Protein AF-A0A7W9T529-F1 (afdb_monomer_lite)

Secondary structure (DSSP, 8-state):
-HHHHHHHHHHHHHHHHHHHHHHHHHHHHHHHTTS-HHHHHHHHHHHHHHHHHHHHHHHHHHHHHTTSPPP----HHHHHHTS-HHHHHHHHHHHHHHHHHTT-------TT------SHHHHHHHTTTHHHHHHTGGG--S-SPPP---HHHHHHHHHHHHHHHHHHTTS----PPPPSS------

Radius of gyration: 16.76 Å; chains: 1; bounding box: 43×28×50 Å

Foldseek 3Di:
DVVLVVLLVLLVVLLVLLLVLLLQLLVLQVCLVVDDPVVNLVSNLSSLLSLLSSLLSLLQSQCSLVVHHRDPASFNLVSLVPDDPVVSVVLFVQLLVLCVVLVPDFDDDDDDDDDTPNTPNSLSVLSRCSNVCSVCVVVDDPDPDDDDHDSVSSSSSSVSSSVVSCVSVPNPRPPRPDDPRDPDPDD

pLDDT: mean 84.16, std 16.32, range [38.69, 98.0]

Structure (mmCIF, N/CA/C/O backbone):
data_AF-A0A7W9T529-F1
#
_entry.id   AF-A0A7W9T529-F1
#
loop_
_atom_site.group_PDB
_atom_site.id
_atom_site.type_symbol
_atom_site.label_atom_id
_atom_site.label_alt_id
_atom_site.label_comp_id
_atom_site.label_asym_id
_atom_site.label_entity_id
_atom_site.label_seq_id
_atom_site.pdbx_PDB_ins_code
_atom_site.Cartn_x
_atom_site.Cartn_y
_atom_site.Cartn_z
_atom_site.occupancy
_atom_site.B_iso_or_equiv
_atom_site.auth_seq_id
_atom_site.auth_comp_id
_atom_site.auth_asym_id
_atom_site.auth_atom_id
_atom_site.pdbx_PDB_model_num
ATOM 1 N N . MET A 1 1 ? -21.776 -5.871 21.872 1.00 78.25 1 MET A N 1
ATOM 2 C CA . MET A 1 1 ? -21.012 -7.116 22.140 1.00 78.25 1 MET A CA 1
ATOM 3 C C . MET A 1 1 ? -20.853 -8.073 20.948 1.00 78.25 1 MET A C 1
ATOM 5 O O . MET A 1 1 ? -19.734 -8.187 20.467 1.00 78.25 1 MET A O 1
ATOM 9 N N . LYS A 1 2 ? -21.882 -8.788 20.441 1.00 87.25 2 LYS A N 1
ATOM 10 C CA . LYS A 1 2 ? -21.671 -9.777 19.342 1.00 87.25 2 LYS A CA 1
ATOM 11 C C . LYS A 1 2 ? -21.133 -9.149 18.042 1.00 87.25 2 LYS A C 1
ATOM 13 O O . LYS A 1 2 ? -20.191 -9.677 17.460 1.00 87.25 2 LYS A O 1
ATOM 18 N N . GLN A 1 3 ? -21.686 -8.006 17.631 1.00 84.50 3 GLN A N 1
ATOM 19 C CA . GLN A 1 3 ? -21.278 -7.304 16.405 1.00 84.50 3 GLN A CA 1
ATOM 20 C C . GLN A 1 3 ? -19.851 -6.733 16.487 1.00 84.50 3 GLN A C 1
ATOM 22 O O . GLN A 1 3 ? -19.090 -6.837 15.531 1.00 84.50 3 GLN A O 1
ATOM 27 N N . GLU A 1 4 ? -19.450 -6.186 17.636 1.00 81.94 4 GLU A N 1
ATOM 28 C CA . GLU A 1 4 ? -18.092 -5.652 17.843 1.00 81.94 4 GLU A CA 1
ATOM 29 C C . GLU A 1 4 ? -17.037 -6.759 17.791 1.00 81.94 4 GLU A C 1
ATOM 31 O O . GLU A 1 4 ? -16.007 -6.604 17.139 1.00 81.94 4 GLU A O 1
ATOM 36 N N . LYS A 1 5 ? -17.326 -7.918 18.399 1.00 83.25 5 LYS A N 1
ATOM 37 C CA . LYS A 1 5 ? -16.448 -9.093 18.329 1.00 83.25 5 LYS A CA 1
ATOM 38 C C . LYS A 1 5 ? -16.268 -9.580 16.887 1.00 83.25 5 LYS A C 1
ATOM 40 O O . LYS A 1 5 ? -15.163 -9.944 16.498 1.00 83.25 5 LYS A O 1
ATOM 45 N N . GLN A 1 6 ? -17.333 -9.560 16.085 1.00 88.25 6 GLN A N 1
ATOM 46 C CA . GLN A 1 6 ? -17.269 -9.935 14.672 1.00 88.25 6 GLN A CA 1
ATOM 47 C C . GLN A 1 6 ? -16.435 -8.946 13.847 1.00 88.25 6 GLN A C 1
ATOM 49 O O . GLN A 1 6 ? -15.594 -9.380 13.062 1.00 88.25 6 GLN A O 1
ATOM 54 N N . LYS A 1 7 ? -16.616 -7.634 14.053 1.00 83.88 7 LYS A N 1
ATOM 55 C CA . LYS A 1 7 ? -15.801 -6.600 13.392 1.00 83.88 7 LYS A CA 1
ATOM 56 C C . LYS A 1 7 ? -14.319 -6.755 13.728 1.00 83.88 7 LYS A C 1
ATOM 58 O O . LYS A 1 7 ? -13.490 -6.748 12.824 1.00 83.88 7 LYS A O 1
ATOM 63 N N . MET A 1 8 ? -13.998 -6.976 15.002 1.00 83.06 8 MET A N 1
ATOM 64 C CA . MET A 1 8 ? -12.620 -7.181 15.449 1.00 83.06 8 MET A CA 1
ATOM 65 C C . MET A 1 8 ? -11.991 -8.425 14.805 1.00 83.06 8 MET A C 1
ATOM 67 O O . MET A 1 8 ? -10.876 -8.369 14.297 1.00 83.06 8 MET A O 1
ATOM 71 N N . ASN A 1 9 ? -12.732 -9.534 14.738 1.00 89.12 9 ASN A N 1
ATOM 72 C CA . ASN A 1 9 ? -12.269 -10.734 14.042 1.00 89.12 9 ASN A CA 1
ATOM 73 C C . ASN A 1 9 ? -12.017 -10.471 12.550 1.00 89.12 9 ASN A C 1
ATOM 75 O O . ASN A 1 9 ? -11.004 -10.914 12.018 1.00 89.12 9 ASN A O 1
ATOM 79 N N . SER A 1 10 ? -12.900 -9.720 11.885 1.00 92.12 10 SER A N 1
ATOM 80 C CA . SER A 1 10 ? -12.715 -9.340 10.481 1.00 92.12 10 SER A CA 1
ATOM 81 C C . SER A 1 10 ? -11.461 -8.488 10.278 1.00 92.12 10 SER A C 1
ATOM 83 O O . SER A 1 10 ? -10.691 -8.748 9.358 1.00 92.12 10 SER A O 1
ATOM 85 N N . ALA A 1 11 ? -11.222 -7.504 11.150 1.00 93.38 11 ALA A N 1
ATOM 86 C CA . ALA A 1 11 ? -10.028 -6.665 11.102 1.00 93.38 11 ALA A CA 1
ATOM 87 C C . ALA A 1 11 ? -8.737 -7.480 11.267 1.00 93.38 11 ALA A C 1
ATOM 89 O O . ALA A 1 11 ? -7.780 -7.277 10.523 1.00 93.38 11 ALA A O 1
ATOM 90 N N . HIS A 1 12 ? -8.729 -8.433 12.204 1.00 92.62 12 HIS A N 1
ATOM 91 C CA . HIS A 1 12 ? -7.594 -9.330 12.416 1.00 92.62 12 HIS A CA 1
ATOM 92 C C . HIS A 1 12 ? -7.302 -10.194 11.189 1.00 92.62 12 HIS A C 1
ATOM 94 O O . HIS A 1 12 ? -6.143 -10.329 10.810 1.00 92.62 12 HIS A O 1
ATOM 100 N N . MET A 1 13 ? -8.333 -10.756 10.551 1.00 94.81 13 MET A N 1
ATOM 101 C CA . MET A 1 13 ? -8.144 -11.546 9.330 1.00 94.81 13 MET A CA 1
ATOM 102 C C . MET A 1 13 ? -7.592 -10.696 8.183 1.00 94.81 13 MET A C 1
ATOM 104 O O . MET A 1 13 ? -6.704 -11.150 7.468 1.00 94.81 13 MET A O 1
ATOM 108 N N . LEU A 1 14 ? -8.084 -9.462 8.020 1.00 95.94 14 LEU A N 1
ATOM 109 C CA . LEU A 1 14 ? -7.575 -8.537 7.006 1.00 95.94 14 LEU A CA 1
ATOM 110 C C . LEU A 1 14 ? -6.092 -8.225 7.232 1.00 95.94 14 LEU A C 1
ATOM 112 O O . LEU A 1 14 ? -5.307 -8.360 6.300 1.00 95.94 14 LEU A O 1
ATOM 116 N N . ALA A 1 15 ? -5.706 -7.867 8.461 1.00 95.56 15 ALA A N 1
ATOM 117 C CA . ALA A 1 15 ? -4.316 -7.561 8.800 1.00 95.56 15 ALA A CA 1
ATOM 118 C C . ALA A 1 15 ? -3.394 -8.784 8.651 1.00 95.56 15 ALA A C 1
ATOM 120 O O . ALA A 1 15 ? -2.304 -8.662 8.101 1.00 95.56 15 ALA A O 1
ATOM 121 N N . ALA A 1 16 ? -3.842 -9.971 9.076 1.00 94.25 16 ALA A N 1
ATOM 122 C CA . ALA A 1 16 ? -3.082 -11.209 8.912 1.00 94.25 16 ALA A CA 1
ATOM 123 C C . ALA A 1 16 ? -2.846 -11.532 7.429 1.00 94.25 16 ALA A C 1
ATOM 125 O O . ALA A 1 16 ? -1.709 -11.746 7.018 1.00 94.25 16 ALA A O 1
ATOM 126 N N . ASN A 1 17 ? -3.898 -11.491 6.605 1.00 96.75 17 ASN A N 1
ATOM 127 C CA . ASN A 1 17 ? -3.775 -11.721 5.166 1.00 96.75 17 ASN A CA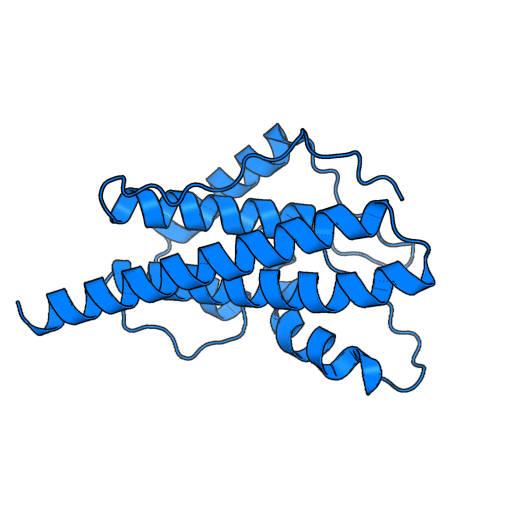 1
ATOM 128 C C . ASN A 1 17 ? -2.873 -10.671 4.506 1.00 96.75 17 ASN A C 1
ATOM 130 O O . ASN A 1 17 ? -2.034 -11.021 3.680 1.00 96.75 17 ASN A O 1
ATOM 134 N N . ALA A 1 18 ? -3.020 -9.396 4.882 1.00 97.00 18 ALA A N 1
ATOM 135 C CA . ALA A 1 18 ? -2.170 -8.317 4.390 1.00 97.00 18 ALA A CA 1
ATOM 136 C C . ALA A 1 18 ? -0.689 -8.590 4.674 1.00 97.00 18 ALA A C 1
ATOM 138 O O . ALA A 1 18 ? 0.140 -8.425 3.780 1.00 97.00 18 ALA A O 1
ATOM 139 N N . ASN A 1 19 ? -0.367 -9.067 5.881 1.00 95.81 19 ASN A N 1
ATOM 140 C CA . ASN A 1 19 ? 0.991 -9.456 6.239 1.00 95.81 19 ASN A CA 1
ATOM 141 C C . ASN A 1 19 ? 1.509 -10.604 5.372 1.00 95.81 19 ASN A C 1
ATOM 143 O O . ASN A 1 19 ? 2.614 -10.496 4.854 1.00 95.81 19 ASN A O 1
ATOM 147 N N . GLU A 1 20 ? 0.725 -11.657 5.144 1.00 96.56 20 GLU A N 1
ATOM 148 C CA . GLU A 1 20 ? 1.159 -12.767 4.285 1.00 96.56 20 GLU A CA 1
ATOM 149 C C . GLU A 1 20 ? 1.446 -12.307 2.846 1.00 96.56 20 GLU A C 1
ATOM 151 O O . GLU A 1 20 ? 2.519 -12.589 2.308 1.00 96.56 20 GLU A O 1
ATOM 156 N N . PHE A 1 21 ? 0.548 -11.521 2.238 1.00 97.69 21 PHE A N 1
ATOM 157 C CA . PHE A 1 21 ? 0.790 -10.944 0.909 1.00 97.69 21 PHE A CA 1
ATOM 158 C C . PHE A 1 21 ? 2.012 -10.015 0.910 1.00 97.69 21 PHE A C 1
ATOM 160 O O . PHE A 1 21 ? 2.823 -10.054 -0.015 1.00 97.69 21 PHE A O 1
ATOM 167 N N . HIS A 1 22 ? 2.201 -9.214 1.961 1.00 97.00 22 HIS A N 1
ATOM 168 C CA . HIS A 1 22 ? 3.371 -8.348 2.109 1.00 97.00 22 HIS A CA 1
ATOM 169 C C . HIS A 1 22 ? 4.669 -9.158 2.164 1.00 97.00 22 HIS A C 1
ATOM 171 O O . HIS A 1 22 ? 5.597 -8.836 1.424 1.00 97.00 22 HIS A O 1
ATOM 177 N N . GLN A 1 23 ? 4.730 -10.227 2.967 1.00 95.12 23 GLN A N 1
ATOM 178 C CA . GLN A 1 23 ? 5.908 -11.098 3.064 1.00 95.12 23 GLN A CA 1
ATOM 179 C C . GLN A 1 23 ? 6.231 -11.766 1.723 1.00 95.12 23 GLN A C 1
ATOM 181 O O . GLN A 1 23 ? 7.389 -11.774 1.299 1.00 95.12 23 GLN A O 1
ATOM 186 N N . VAL A 1 24 ? 5.218 -12.286 1.024 1.00 96.00 24 VAL A N 1
ATOM 187 C CA . VAL A 1 24 ? 5.393 -12.912 -0.296 1.00 96.00 24 VAL A CA 1
ATOM 188 C C . VAL A 1 24 ? 5.884 -11.891 -1.322 1.00 96.00 24 VAL A C 1
ATOM 190 O O . VAL A 1 24 ? 6.879 -12.139 -2.008 1.00 96.00 24 VAL A O 1
ATOM 193 N N . GLY A 1 25 ? 5.233 -10.728 -1.412 1.00 95.25 25 GLY A N 1
ATOM 194 C CA . GLY A 1 25 ? 5.624 -9.660 -2.334 1.00 95.25 25 GLY A CA 1
ATOM 195 C C . GLY A 1 25 ? 7.046 -9.176 -2.081 1.00 95.25 25 GLY A C 1
ATOM 196 O O . GLY A 1 25 ? 7.835 -9.028 -3.014 1.00 95.25 25 GLY A O 1
ATOM 197 N N . TYR A 1 26 ? 7.400 -9.019 -0.809 1.00 92.31 26 TYR A N 1
ATOM 198 C CA . TYR A 1 26 ? 8.734 -8.640 -0.378 1.00 92.31 26 TYR A CA 1
ATOM 199 C C . TYR A 1 26 ? 9.798 -9.688 -0.756 1.00 92.31 26 TYR A C 1
ATOM 201 O O . TYR A 1 26 ? 10.810 -9.345 -1.373 1.00 92.31 26 TYR A O 1
ATOM 209 N N . GLY A 1 27 ? 9.552 -10.973 -0.483 1.00 91.56 27 GLY A N 1
ATOM 210 C CA . GLY A 1 27 ? 10.463 -12.058 -0.863 1.00 91.56 27 GLY A CA 1
ATOM 211 C C . GLY A 1 27 ? 10.659 -12.181 -2.379 1.00 91.56 27 GLY A C 1
ATOM 212 O O . GLY A 1 27 ? 11.765 -12.460 -2.844 1.00 91.56 27 GLY A O 1
ATOM 213 N N . LEU A 1 28 ? 9.612 -11.932 -3.172 1.00 92.81 28 LEU A N 1
ATOM 214 C CA . LEU A 1 28 ? 9.705 -11.884 -4.634 1.00 92.81 28 LEU A CA 1
ATOM 215 C C . LEU A 1 28 ? 10.500 -10.666 -5.118 1.00 92.81 28 LEU A C 1
ATOM 217 O O . LEU A 1 28 ? 11.368 -10.819 -5.976 1.00 92.81 28 LEU A O 1
ATOM 221 N N . ALA A 1 29 ? 10.264 -9.483 -4.544 1.00 90.69 29 ALA A N 1
ATOM 222 C CA . ALA A 1 29 ? 10.984 -8.263 -4.905 1.00 90.69 29 ALA A CA 1
ATOM 223 C C . ALA A 1 29 ? 12.494 -8.380 -4.646 1.00 90.69 29 ALA A C 1
ATOM 225 O O . ALA A 1 29 ? 13.299 -7.969 -5.483 1.00 90.69 29 ALA A O 1
ATOM 226 N N . ALA A 1 30 ? 12.894 -9.029 -3.549 1.00 88.56 30 ALA A N 1
ATOM 227 C CA . ALA A 1 30 ? 14.301 -9.302 -3.253 1.00 88.56 30 ALA A CA 1
ATOM 228 C C . ALA A 1 30 ? 14.990 -10.161 -4.334 1.00 88.56 30 ALA A C 1
ATOM 230 O O . ALA A 1 30 ? 16.188 -10.016 -4.575 1.00 88.56 30 ALA A O 1
ATOM 231 N N . ARG A 1 31 ? 14.237 -11.025 -5.030 1.00 87.69 31 ARG A N 1
ATOM 232 C CA . ARG A 1 31 ? 14.745 -11.887 -6.113 1.00 87.69 31 ARG A CA 1
ATOM 233 C C . ARG A 1 31 ? 14.876 -11.169 -7.456 1.00 87.69 31 ARG A C 1
ATOM 235 O O . ARG A 1 31 ? 15.569 -11.679 -8.329 1.00 87.69 31 ARG A O 1
ATOM 242 N N . ILE A 1 32 ? 14.242 -10.007 -7.638 1.00 85.31 32 ILE A N 1
ATOM 243 C CA . ILE A 1 32 ? 14.333 -9.238 -8.891 1.00 85.31 32 ILE A CA 1
ATOM 244 C C . ILE A 1 32 ? 15.786 -8.816 -9.150 1.00 85.31 32 ILE A C 1
ATOM 246 O O . ILE A 1 32 ? 16.248 -8.899 -10.282 1.00 85.31 32 ILE A O 1
ATOM 250 N N . LYS A 1 33 ? 16.534 -8.443 -8.100 1.00 71.12 33 LYS A N 1
ATOM 251 C CA . LYS A 1 33 ? 17.927 -7.975 -8.219 1.00 71.12 33 LYS A CA 1
ATOM 252 C C . LYS A 1 33 ? 18.890 -9.024 -8.775 1.00 71.12 33 LYS A C 1
ATOM 254 O O . LYS A 1 33 ? 19.861 -8.670 -9.431 1.00 71.12 33 LYS A O 1
ATOM 259 N N . SER A 1 34 ? 18.648 -10.302 -8.492 1.00 66.81 34 SER A N 1
ATOM 260 C CA . SER A 1 34 ? 19.524 -11.401 -8.910 1.00 66.81 34 SER A CA 1
ATOM 261 C C . SER A 1 34 ? 19.091 -12.059 -10.222 1.00 66.81 34 SER A C 1
ATOM 263 O O . SER A 1 34 ? 19.771 -12.959 -10.715 1.00 66.81 34 SER A O 1
ATOM 265 N N . ALA A 1 35 ? 17.962 -11.637 -10.794 1.00 67.69 35 ALA A N 1
ATOM 266 C CA . ALA A 1 35 ? 17.418 -12.220 -12.006 1.00 67.69 35 ALA A CA 1
ATOM 267 C C . ALA A 1 35 ? 17.965 -11.519 -13.260 1.00 67.69 35 ALA A C 1
ATOM 269 O O . ALA A 1 35 ? 18.014 -10.295 -13.343 1.00 67.69 35 ALA A O 1
ATOM 270 N N . LEU A 1 36 ? 18.312 -12.308 -14.284 1.00 61.62 36 LEU A N 1
ATOM 271 C CA . LEU A 1 36 ? 18.510 -11.795 -15.644 1.00 61.62 36 LEU A CA 1
ATOM 272 C C . LEU A 1 36 ? 17.242 -11.055 -16.106 1.00 61.62 36 LEU A C 1
ATOM 274 O O . LEU A 1 36 ? 16.137 -11.458 -15.742 1.00 61.62 36 LEU A O 1
ATOM 278 N N . VAL A 1 37 ? 17.395 -10.027 -16.949 1.00 65.94 37 VAL A N 1
ATOM 279 C CA . VAL A 1 37 ? 16.321 -9.108 -17.393 1.00 65.94 37 VAL A CA 1
ATOM 280 C C . VAL A 1 37 ? 15.018 -9.826 -17.785 1.00 65.94 37 VAL A C 1
ATOM 282 O O . VAL A 1 37 ? 13.935 -9.374 -17.423 1.00 65.94 37 VAL A O 1
ATOM 285 N N . THR A 1 38 ? 15.096 -10.977 -18.459 1.00 65.06 38 THR A N 1
ATOM 286 C CA . THR A 1 38 ? 13.916 -11.767 -18.858 1.00 65.06 38 THR A CA 1
ATOM 287 C C . THR A 1 38 ? 13.212 -12.457 -17.687 1.00 65.06 38 THR A C 1
ATOM 289 O O . THR A 1 38 ? 11.987 -12.442 -17.624 1.00 65.06 38 THR A O 1
ATOM 292 N N . LYS A 1 39 ? 13.960 -12.998 -16.717 1.00 72.25 39 LYS A N 1
ATOM 293 C CA . LYS A 1 39 ? 13.402 -13.601 -15.492 1.00 72.25 39 LYS A CA 1
ATOM 294 C C . LYS A 1 39 ? 12.913 -12.554 -14.491 1.00 72.25 39 LYS A C 1
ATOM 296 O O . LYS A 1 39 ? 12.051 -12.852 -13.671 1.00 72.25 39 LYS A O 1
ATOM 301 N N . GLY A 1 40 ? 13.433 -11.327 -14.563 1.00 72.44 40 GLY A N 1
ATOM 302 C CA . GLY A 1 40 ? 12.995 -10.214 -13.719 1.00 72.44 40 GLY A CA 1
ATOM 303 C C . GLY A 1 40 ? 11.499 -9.922 -13.864 1.00 72.44 40 GLY A C 1
ATOM 304 O O . GLY A 1 40 ? 10.821 -9.708 -12.863 1.00 72.44 40 GLY A O 1
ATOM 305 N N . PHE A 1 41 ? 10.952 -10.003 -15.081 1.00 79.00 41 PHE A N 1
ATOM 306 C CA . PHE A 1 41 ? 9.517 -9.797 -15.317 1.00 79.00 41 PHE A CA 1
ATOM 307 C C . PHE A 1 41 ? 8.636 -10.873 -14.669 1.00 79.00 41 PHE A C 1
ATOM 309 O O . PHE A 1 41 ? 7.584 -10.542 -14.122 1.00 79.00 41 PHE A O 1
ATOM 316 N N . GLU A 1 42 ? 9.077 -12.135 -14.667 1.00 85.00 42 GLU A N 1
ATOM 317 C CA . GLU A 1 42 ? 8.324 -13.259 -14.087 1.00 85.00 42 GLU A CA 1
ATOM 318 C C . GLU A 1 42 ? 8.082 -13.082 -12.583 1.00 85.00 42 GLU A C 1
ATOM 320 O O . GLU A 1 42 ? 7.034 -13.471 -12.072 1.00 85.00 42 GLU A O 1
ATOM 325 N N . VAL A 1 43 ? 9.035 -12.473 -11.868 1.00 89.81 43 VAL A N 1
ATOM 326 C CA . VAL A 1 43 ? 8.930 -12.216 -10.422 1.00 89.81 43 VAL A CA 1
ATOM 327 C C . VAL A 1 43 ? 8.387 -10.823 -10.095 1.00 89.81 43 VAL A C 1
ATOM 329 O O . VAL A 1 43 ? 7.776 -10.644 -9.043 1.00 89.81 43 VAL A O 1
ATOM 332 N N . MET A 1 44 ? 8.551 -9.846 -10.991 1.00 89.88 44 MET A N 1
ATOM 333 C CA . MET A 1 44 ? 8.090 -8.470 -10.787 1.00 89.88 44 MET A CA 1
ATOM 334 C C . MET A 1 44 ? 6.567 -8.369 -10.741 1.00 89.88 44 MET A C 1
ATOM 336 O O . MET A 1 44 ? 6.026 -7.731 -9.840 1.00 89.88 44 MET A O 1
ATOM 340 N N . VAL A 1 45 ? 5.877 -9.030 -11.675 1.00 91.69 45 VAL A N 1
ATOM 341 C CA . VAL A 1 45 ? 4.408 -9.035 -11.740 1.00 91.69 45 VAL A CA 1
ATOM 342 C C . VAL A 1 45 ? 3.783 -9.553 -10.439 1.00 91.69 45 VAL A C 1
ATOM 344 O O . VAL A 1 45 ? 3.020 -8.810 -9.815 1.00 91.69 45 VAL A O 1
ATOM 347 N N . PRO A 1 46 ? 4.098 -10.778 -9.966 1.00 94.62 46 PRO A N 1
ATOM 348 C CA . PRO A 1 46 ? 3.522 -11.269 -8.724 1.00 94.62 46 PRO A CA 1
ATOM 349 C C . PRO A 1 46 ? 3.974 -10.440 -7.518 1.00 94.62 46 PRO A C 1
ATOM 351 O O . PRO A 1 46 ? 3.162 -10.234 -6.620 1.00 94.62 46 PRO A O 1
ATOM 354 N N . ALA A 1 47 ? 5.201 -9.904 -7.490 1.00 94.12 47 ALA A N 1
ATOM 355 C CA . ALA A 1 47 ? 5.628 -9.014 -6.410 1.00 94.12 47 ALA A CA 1
ATOM 356 C C . ALA A 1 47 ? 4.743 -7.758 -6.323 1.00 94.12 47 ALA A C 1
ATOM 358 O O . ALA A 1 47 ? 4.240 -7.435 -5.247 1.00 94.12 47 ALA A O 1
ATOM 359 N N . ALA A 1 48 ? 4.512 -7.080 -7.451 1.00 94.44 48 ALA A N 1
ATOM 360 C CA . ALA A 1 48 ? 3.715 -5.856 -7.515 1.00 94.44 48 ALA A CA 1
ATOM 361 C C . ALA A 1 48 ? 2.262 -6.106 -7.084 1.00 94.44 48 ALA A C 1
ATOM 363 O O . ALA A 1 48 ? 1.728 -5.382 -6.245 1.00 94.44 48 ALA A O 1
ATOM 364 N N . VAL A 1 49 ? 1.652 -7.187 -7.585 1.00 95.75 49 VAL A N 1
ATOM 365 C CA . VAL A 1 49 ? 0.294 -7.612 -7.205 1.00 95.75 49 VAL A CA 1
ATOM 366 C C . VAL A 1 49 ? 0.188 -7.858 -5.698 1.00 95.75 49 VAL A C 1
ATOM 368 O O . VAL A 1 49 ? -0.758 -7.387 -5.068 1.00 95.75 49 VAL A O 1
ATOM 371 N N . ASN A 1 50 ? 1.167 -8.552 -5.112 1.00 97.06 50 ASN A N 1
ATOM 372 C CA . ASN A 1 50 ? 1.206 -8.833 -3.677 1.00 97.06 50 ASN A CA 1
ATOM 373 C C . ASN A 1 50 ? 1.318 -7.548 -2.840 1.00 97.06 50 ASN A C 1
ATOM 375 O O . ASN A 1 50 ? 0.571 -7.388 -1.879 1.00 97.06 50 ASN A O 1
ATOM 379 N N . PHE A 1 51 ? 2.186 -6.604 -3.219 1.00 97.19 51 PHE A N 1
ATOM 380 C CA . PHE A 1 51 ? 2.306 -5.320 -2.516 1.00 97.19 51 PHE A CA 1
ATOM 381 C C . PHE A 1 51 ? 1.042 -4.462 -2.615 1.00 97.19 51 PHE A C 1
ATOM 383 O O . PHE A 1 51 ? 0.616 -3.882 -1.613 1.00 97.19 51 PHE A O 1
ATOM 390 N N . SER A 1 52 ? 0.427 -4.382 -3.799 1.00 96.94 52 SER A N 1
ATOM 391 C CA . SER A 1 52 ? -0.831 -3.650 -3.979 1.00 96.94 52 SER A CA 1
ATOM 392 C C . SER A 1 52 ? -1.951 -4.254 -3.134 1.00 96.94 52 SER A C 1
ATOM 394 O O . SER A 1 52 ? -2.631 -3.524 -2.415 1.00 96.94 52 SER A O 1
ATOM 396 N N . LEU A 1 53 ? -2.101 -5.582 -3.158 1.00 97.25 53 LEU A N 1
ATOM 397 C CA . LEU A 1 53 ? -3.128 -6.268 -2.378 1.00 97.25 53 LEU A CA 1
ATOM 398 C C . LEU A 1 53 ? -2.877 -6.154 -0.869 1.00 97.25 53 LEU A C 1
ATOM 400 O O . LEU A 1 53 ? -3.809 -5.891 -0.113 1.00 97.25 53 LEU A O 1
ATOM 404 N N . ALA A 1 54 ? -1.627 -6.289 -0.420 1.00 97.69 54 ALA A N 1
ATOM 405 C CA . ALA A 1 54 ? -1.266 -6.083 0.979 1.00 97.69 54 ALA A CA 1
ATOM 406 C C . ALA A 1 54 ? -1.633 -4.671 1.456 1.00 97.69 54 ALA A C 1
ATOM 408 O O . ALA A 1 54 ? -2.269 -4.517 2.497 1.00 97.69 54 ALA A O 1
ATOM 409 N N . SER A 1 55 ? -1.299 -3.649 0.664 1.00 98.00 55 SER A N 1
ATOM 410 C CA . SER A 1 55 ? -1.630 -2.250 0.962 1.00 98.00 55 SER A CA 1
ATOM 411 C C . SER A 1 55 ? -3.139 -2.038 1.092 1.00 98.00 55 SER A C 1
ATOM 413 O O . SER A 1 55 ? -3.601 -1.436 2.061 1.00 98.00 55 SER A O 1
ATOM 415 N N . GLU A 1 56 ? -3.921 -2.579 0.152 1.00 97.88 56 GLU A N 1
ATOM 416 C CA . GLU A 1 56 ? -5.385 -2.523 0.191 1.00 97.88 56 GLU A CA 1
ATOM 417 C C . GLU A 1 56 ? -5.940 -3.185 1.463 1.00 97.88 56 GLU A C 1
ATOM 419 O O . GLU A 1 56 ? -6.753 -2.593 2.177 1.00 97.88 56 GLU A O 1
ATOM 424 N N . LEU A 1 57 ? -5.486 -4.401 1.778 1.00 97.56 57 LEU A N 1
ATOM 425 C CA . LEU A 1 57 ? -5.966 -5.162 2.931 1.00 97.56 57 LEU A CA 1
ATOM 426 C C . LEU A 1 57 ? -5.589 -4.505 4.260 1.00 97.56 57 LEU A C 1
ATOM 428 O O . LEU A 1 57 ? -6.430 -4.446 5.159 1.00 97.56 57 LEU A O 1
ATOM 432 N N . TYR A 1 58 ? -4.378 -3.957 4.382 1.00 98.00 58 TYR A N 1
ATOM 433 C CA . TYR A 1 58 ? -3.978 -3.199 5.565 1.00 98.00 58 TYR A CA 1
ATOM 434 C C . TYR A 1 58 ? -4.856 -1.965 5.767 1.00 98.00 58 TYR A C 1
ATOM 436 O O . TYR A 1 58 ? -5.361 -1.744 6.867 1.00 98.00 58 TYR A O 1
ATOM 444 N N . LEU A 1 59 ? -5.101 -1.180 4.716 1.00 97.62 59 LEU A N 1
ATOM 445 C CA . LEU A 1 59 ? -5.968 -0.007 4.817 1.00 97.62 59 LEU A CA 1
ATOM 446 C C . LEU A 1 59 ? -7.402 -0.395 5.207 1.00 97.62 59 LEU A C 1
ATOM 448 O O . LEU A 1 59 ? -8.004 0.245 6.072 1.00 97.62 59 LEU A O 1
ATOM 452 N N . LYS A 1 60 ? -7.941 -1.486 4.645 1.00 97.25 60 LYS A N 1
ATOM 453 C CA . LYS A 1 60 ? -9.250 -2.036 5.046 1.00 97.25 60 LYS A CA 1
ATOM 454 C C . LYS A 1 60 ? -9.257 -2.524 6.498 1.00 97.25 60 LYS A C 1
ATOM 456 O O . LYS A 1 60 ? -10.265 -2.350 7.191 1.00 97.25 60 LYS A O 1
ATOM 461 N N . ALA A 1 61 ? -8.153 -3.092 6.982 1.00 96.56 61 ALA A N 1
ATOM 462 C CA . ALA A 1 61 ? -8.001 -3.468 8.383 1.00 96.56 61 ALA A CA 1
ATOM 463 C C . ALA A 1 61 ? -8.062 -2.231 9.291 1.00 96.56 61 ALA A C 1
ATOM 465 O O . ALA A 1 61 ? -8.862 -2.215 10.223 1.00 96.56 61 ALA A O 1
ATOM 466 N N . VAL A 1 62 ? -7.314 -1.166 8.975 1.00 96.31 62 VAL A N 1
ATOM 467 C CA . VAL A 1 62 ? -7.336 0.103 9.731 1.00 96.31 62 VAL A CA 1
ATOM 468 C C . VAL A 1 62 ? -8.739 0.726 9.747 1.00 96.31 62 VAL A C 1
ATOM 470 O O . VAL A 1 62 ? -9.223 1.139 10.803 1.00 96.31 62 VAL A O 1
ATOM 473 N N . HIS A 1 63 ? -9.449 0.733 8.614 1.00 95.06 63 HIS A N 1
ATOM 474 C CA . HIS A 1 63 ? -10.862 1.148 8.563 1.00 95.06 63 HIS A CA 1
ATOM 475 C C . HIS A 1 63 ? -11.728 0.344 9.534 1.00 95.06 63 HIS A C 1
ATOM 477 O O . HIS A 1 63 ? -12.469 0.911 10.337 1.00 95.06 63 HIS A O 1
ATOM 483 N N . THR A 1 64 ? -11.580 -0.979 9.518 1.00 94.75 64 THR A N 1
ATOM 484 C CA . THR A 1 64 ? -12.366 -1.864 10.383 1.00 94.75 64 THR A CA 1
ATOM 485 C C . THR A 1 64 ? -12.052 -1.645 11.867 1.00 94.75 64 THR A C 1
ATOM 487 O O . THR A 1 64 ? -12.964 -1.596 12.695 1.00 94.75 64 THR A O 1
ATOM 490 N N . MET A 1 65 ? -10.775 -1.450 12.214 1.00 93.75 65 MET A N 1
ATOM 491 C CA . MET A 1 65 ? -10.329 -1.197 13.591 1.00 93.75 65 MET A CA 1
ATOM 492 C C . MET A 1 65 ? -10.764 0.176 14.118 1.00 93.75 65 MET A C 1
ATOM 494 O O . MET A 1 65 ? -10.968 0.332 15.317 1.00 93.75 65 MET A O 1
ATOM 498 N N . THR A 1 66 ? -10.981 1.155 13.237 1.00 91.50 66 THR A N 1
ATOM 499 C CA . THR A 1 66 ? -11.491 2.494 13.597 1.00 91.50 66 THR A CA 1
ATOM 500 C C . THR A 1 66 ? -13.020 2.552 13.692 1.00 91.50 66 THR A C 1
ATOM 502 O O . THR A 1 66 ? -13.613 3.628 13.749 1.00 91.50 66 THR A O 1
ATOM 505 N N . GLY A 1 67 ? -13.678 1.387 13.721 1.00 90.19 67 GLY A N 1
ATOM 506 C CA . GLY A 1 67 ? -15.122 1.245 13.912 1.00 90.19 67 GLY A CA 1
ATOM 507 C C . GLY A 1 67 ? -15.952 1.356 12.631 1.00 90.19 67 GLY A C 1
ATOM 508 O O . GLY A 1 67 ? -17.175 1.170 12.678 1.00 90.19 67 GLY A O 1
ATOM 509 N N . ARG A 1 68 ? -15.310 1.602 11.485 1.00 90.19 68 ARG A N 1
ATOM 510 C CA . ARG A 1 68 ? -15.962 1.701 10.175 1.00 90.19 68 ARG A CA 1
ATOM 511 C C . ARG A 1 68 ? -16.125 0.308 9.557 1.00 90.19 68 ARG A C 1
ATOM 513 O O . ARG A 1 68 ? -15.397 -0.611 9.919 1.00 90.19 68 ARG A O 1
ATOM 520 N N . PRO A 1 69 ? -17.109 0.078 8.676 1.00 88.69 69 PRO A N 1
ATOM 521 C CA . PRO A 1 69 ? -17.115 -1.139 7.869 1.00 88.69 69 PRO A CA 1
ATOM 522 C C . PRO A 1 69 ? -15.877 -1.171 6.961 1.00 88.69 69 PRO A C 1
ATOM 524 O O . PRO A 1 69 ? -15.328 -0.123 6.616 1.00 88.69 69 PRO A O 1
ATOM 527 N N . ALA A 1 70 ? -15.446 -2.370 6.563 1.00 87.62 70 ALA A N 1
ATOM 528 C CA . ALA A 1 70 ? -14.417 -2.502 5.540 1.00 87.62 70 ALA A CA 1
ATOM 529 C C . ALA A 1 70 ? -14.903 -1.803 4.263 1.00 87.62 70 ALA A C 1
ATOM 531 O O . ALA A 1 70 ? -15.991 -2.095 3.770 1.00 87.62 70 ALA A O 1
ATOM 532 N N . ALA A 1 71 ? -14.121 -0.851 3.761 1.00 88.94 71 ALA A N 1
ATOM 533 C CA . ALA A 1 71 ? -14.499 -0.109 2.571 1.00 88.94 71 ALA A CA 1
ATOM 534 C C . ALA A 1 71 ? -14.505 -1.025 1.336 1.00 88.94 71 ALA A C 1
ATOM 536 O O . ALA A 1 71 ? -13.604 -1.845 1.153 1.00 88.94 71 ALA A O 1
ATOM 537 N N . GLU A 1 72 ? -15.472 -0.827 0.445 1.00 93.12 72 GLU A N 1
ATOM 538 C CA . GLU A 1 72 ? -15.556 -1.496 -0.866 1.00 93.12 72 GLU A CA 1
ATOM 539 C C . GLU A 1 72 ? -14.774 -0.730 -1.950 1.00 93.12 72 GLU A C 1
ATOM 541 O O . GLU A 1 72 ? -15.039 -0.827 -3.143 1.00 93.12 72 GLU A O 1
ATOM 546 N N . ILE A 1 73 ? -13.791 0.064 -1.521 1.00 93.19 73 ILE A N 1
ATOM 547 C CA . ILE A 1 73 ? -12.902 0.840 -2.383 1.00 93.19 73 ILE A CA 1
ATOM 548 C C . ILE A 1 73 ? -11.628 0.021 -2.605 1.00 93.19 73 ILE A C 1
ATOM 550 O O . ILE A 1 73 ? -11.037 -0.485 -1.649 1.00 93.19 73 ILE A O 1
ATOM 554 N N . HIS A 1 74 ? -11.211 -0.099 -3.865 1.00 94.25 74 HIS A N 1
ATOM 555 C CA . HIS A 1 74 ? -9.997 -0.827 -4.265 1.00 94.25 74 HIS A CA 1
ATOM 556 C C . HIS A 1 74 ? -8.838 0.102 -4.643 1.00 94.25 74 HIS A C 1
ATOM 558 O O . HIS A 1 74 ? -7.673 -0.267 -4.552 1.00 94.25 74 HIS A O 1
ATOM 564 N N . LYS A 1 75 ? -9.158 1.338 -5.028 1.00 95.94 75 LYS A N 1
ATOM 565 C CA . LYS A 1 75 ? -8.182 2.377 -5.343 1.00 95.94 75 LYS A CA 1
ATOM 566 C C . LYS A 1 75 ? -7.461 2.823 -4.073 1.00 95.94 75 LYS A C 1
ATOM 568 O O . LYS A 1 75 ? -8.091 3.368 -3.166 1.00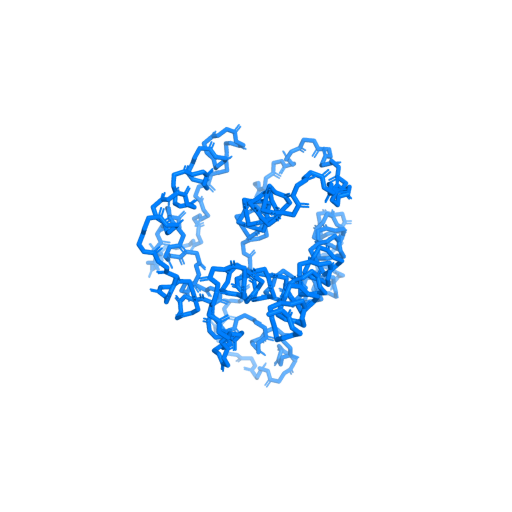 95.94 75 LYS A O 1
ATOM 573 N N . LEU A 1 76 ? -6.150 2.593 -4.007 1.00 96.56 76 LEU A N 1
ATOM 574 C CA . LEU A 1 76 ? -5.337 2.814 -2.808 1.00 96.56 76 LEU A CA 1
ATOM 575 C C . LEU A 1 76 ? -5.433 4.244 -2.265 1.00 96.56 76 LEU A C 1
ATOM 577 O O . LEU A 1 76 ? -5.616 4.425 -1.061 1.00 96.56 76 LEU A O 1
ATOM 581 N N . TRP A 1 77 ? -5.350 5.258 -3.132 1.00 97.06 77 TRP A N 1
ATOM 582 C CA . TRP A 1 77 ? -5.431 6.651 -2.682 1.00 97.06 77 TRP A CA 1
ATOM 583 C C . TRP A 1 77 ? -6.821 6.992 -2.142 1.00 97.06 77 TRP A C 1
ATOM 585 O O . TRP A 1 77 ? -6.950 7.588 -1.072 1.00 97.06 77 TRP A O 1
ATOM 595 N N . GLU A 1 78 ? -7.872 6.564 -2.848 1.00 97.00 78 GLU A N 1
ATOM 596 C CA . GLU A 1 78 ? -9.260 6.759 -2.418 1.00 97.00 78 GLU A CA 1
ATOM 597 C C . GLU A 1 78 ? -9.537 6.051 -1.080 1.00 97.00 78 GLU A C 1
ATOM 599 O O . GLU A 1 78 ? -10.221 6.581 -0.202 1.00 97.00 78 GLU A O 1
ATOM 604 N N . LEU A 1 79 ? -8.942 4.880 -0.875 1.00 96.62 79 LEU A N 1
ATOM 605 C CA . LEU A 1 79 ? -9.044 4.137 0.370 1.00 96.62 79 LEU A CA 1
ATOM 606 C C . LEU A 1 79 ? -8.275 4.816 1.519 1.00 96.62 79 LEU A C 1
ATOM 608 O O . LEU A 1 79 ? -8.787 4.882 2.636 1.00 96.62 79 LEU A O 1
ATOM 612 N N . PHE A 1 80 ? -7.091 5.373 1.258 1.00 97.69 80 PHE A N 1
ATOM 613 C CA . PHE A 1 80 ? -6.306 6.104 2.257 1.00 97.69 80 PHE A CA 1
ATOM 614 C C . PHE A 1 80 ? -6.975 7.419 2.671 1.00 97.69 80 PHE A C 1
ATOM 616 O O . PHE A 1 80 ? -7.132 7.681 3.862 1.00 97.69 80 PHE A O 1
ATOM 623 N N . ARG A 1 81 ? -7.452 8.233 1.717 1.00 97.38 81 ARG A N 1
ATOM 624 C CA . ARG A 1 81 ? -8.092 9.535 2.011 1.00 97.38 81 ARG A CA 1
ATOM 625 C C . ARG A 1 81 ? -9.376 9.425 2.832 1.00 97.38 81 ARG A C 1
ATOM 627 O O . ARG A 1 81 ? -9.810 10.417 3.407 1.00 97.38 81 ARG A O 1
ATOM 634 N N . THR A 1 82 ? -10.011 8.253 2.851 1.00 96.62 82 THR A N 1
ATOM 635 C CA . THR A 1 82 ? -11.221 8.026 3.649 1.00 96.62 82 THR A CA 1
ATOM 636 C C . THR A 1 82 ? -10.902 7.737 5.112 1.00 96.62 82 THR A C 1
ATOM 638 O O . THR A 1 82 ? -11.822 7.749 5.926 1.00 96.62 82 THR A O 1
ATOM 641 N N . LEU A 1 83 ? -9.640 7.505 5.486 1.00 96.19 83 LEU A N 1
ATOM 642 C CA . LEU A 1 83 ? -9.240 7.366 6.885 1.00 96.19 83 LEU A CA 1
ATOM 643 C C . LEU A 1 83 ? -9.481 8.669 7.675 1.00 96.19 83 LEU A C 1
ATOM 645 O O . LEU A 1 83 ? -9.441 9.760 7.099 1.00 96.19 83 LEU A O 1
ATOM 649 N N . PRO A 1 84 ? -9.705 8.585 9.002 1.00 95.50 84 PRO A N 1
ATOM 650 C CA . PRO A 1 84 ? -9.680 9.757 9.872 1.00 95.50 84 PRO A CA 1
ATOM 651 C C . PRO A 1 84 ? -8.416 10.600 9.662 1.00 95.50 84 PRO A C 1
ATOM 653 O O . PRO A 1 84 ? -7.317 10.060 9.554 1.00 95.50 84 PRO A O 1
ATOM 656 N N . GLU A 1 85 ? -8.565 11.925 9.639 1.00 96.62 85 GLU A N 1
ATOM 657 C CA . GLU A 1 85 ? -7.467 12.863 9.367 1.00 96.62 85 GLU A CA 1
ATOM 658 C C . GLU A 1 85 ? -6.256 12.648 10.279 1.00 96.62 85 GLU A C 1
ATOM 660 O O . GLU A 1 85 ? -5.137 12.542 9.787 1.00 96.62 85 GLU A O 1
ATOM 665 N N . PHE A 1 86 ? -6.483 12.474 11.583 1.00 96.81 86 PHE A N 1
ATOM 666 C CA . PHE A 1 86 ? -5.400 12.242 12.540 1.00 96.81 86 PHE A CA 1
ATOM 667 C C . PHE A 1 86 ? -4.574 10.981 12.222 1.00 96.81 86 PHE A C 1
ATOM 669 O O . PHE A 1 86 ? -3.366 10.974 12.449 1.00 96.81 86 PHE A O 1
ATOM 676 N N . LEU A 1 87 ? -5.195 9.927 11.670 1.00 97.31 87 LEU A N 1
ATOM 677 C CA . LEU A 1 87 ? -4.479 8.720 11.244 1.00 97.31 87 LEU A CA 1
ATOM 678 C C . LEU A 1 87 ? -3.689 8.950 9.963 1.00 97.31 87 LEU A C 1
ATOM 680 O O . LEU A 1 87 ? -2.578 8.444 9.849 1.00 97.31 87 LEU A O 1
ATOM 684 N N . ARG A 1 88 ? -4.231 9.721 9.014 1.00 97.75 88 ARG A N 1
ATOM 685 C CA . ARG A 1 88 ? -3.503 10.064 7.783 1.00 97.75 88 ARG A CA 1
ATOM 686 C C . ARG A 1 88 ? -2.232 10.838 8.106 1.00 97.75 88 ARG A C 1
ATOM 688 O O . ARG A 1 88 ? -1.163 10.400 7.702 1.00 97.75 88 ARG A O 1
ATOM 695 N N . ILE A 1 89 ? -2.342 11.875 8.939 1.00 97.62 89 ILE A N 1
ATOM 696 C CA . ILE A 1 89 ? -1.194 12.661 9.417 1.00 97.62 89 ILE A CA 1
ATOM 697 C C . ILE A 1 89 ? -0.181 11.757 10.132 1.00 97.62 89 ILE A C 1
ATOM 699 O O . ILE A 1 89 ? 1.021 11.843 9.890 1.00 97.62 89 ILE A O 1
ATOM 703 N N . GLN A 1 90 ? -0.653 10.846 10.994 1.00 97.50 90 GLN A N 1
ATOM 704 C CA . GLN A 1 90 ? 0.227 9.891 11.667 1.00 97.50 90 GLN A CA 1
ATOM 705 C C . GLN A 1 90 ? 0.984 9.001 10.668 1.00 97.50 90 GLN A C 1
ATOM 707 O O . GLN A 1 90 ? 2.185 8.789 10.835 1.00 97.50 90 GLN A O 1
ATOM 712 N N . PHE A 1 91 ? 0.303 8.468 9.652 1.00 97.75 91 PHE A N 1
ATOM 713 C CA . PHE A 1 91 ? 0.930 7.624 8.637 1.00 97.75 91 PHE A CA 1
ATOM 714 C C . PHE A 1 91 ? 1.899 8.396 7.754 1.00 97.75 91 PHE A C 1
ATOM 716 O O . PHE A 1 91 ? 2.986 7.892 7.500 1.00 97.75 91 PHE A O 1
ATOM 723 N N . GLU A 1 92 ? 1.547 9.608 7.338 1.00 97.69 92 GLU A N 1
ATOM 724 C CA . GLU A 1 92 ? 2.413 10.490 6.554 1.00 97.69 92 GLU A CA 1
ATOM 725 C C . GLU A 1 92 ? 3.718 10.791 7.297 1.00 97.69 92 GLU A C 1
ATOM 727 O O . GLU A 1 92 ? 4.794 10.627 6.723 1.00 97.69 92 GLU A O 1
ATOM 732 N N . ASN A 1 93 ? 3.637 11.127 8.588 1.00 97.06 93 ASN A N 1
ATOM 733 C CA . ASN A 1 93 ? 4.815 11.383 9.418 1.00 97.06 93 ASN A CA 1
ATOM 734 C C . ASN A 1 93 ? 5.693 10.133 9.564 1.00 97.06 93 ASN A C 1
ATOM 736 O O . ASN A 1 93 ? 6.880 10.183 9.254 1.00 97.06 93 ASN A O 1
ATOM 740 N N . LYS A 1 94 ? 5.109 8.991 9.955 1.00 96.50 94 LYS A N 1
ATOM 741 C CA . LYS A 1 94 ? 5.858 7.731 10.112 1.00 96.50 94 LYS A CA 1
ATOM 742 C C . LYS A 1 94 ? 6.495 7.258 8.809 1.00 96.50 94 LYS A C 1
ATOM 744 O O . LYS A 1 94 ? 7.617 6.765 8.803 1.00 96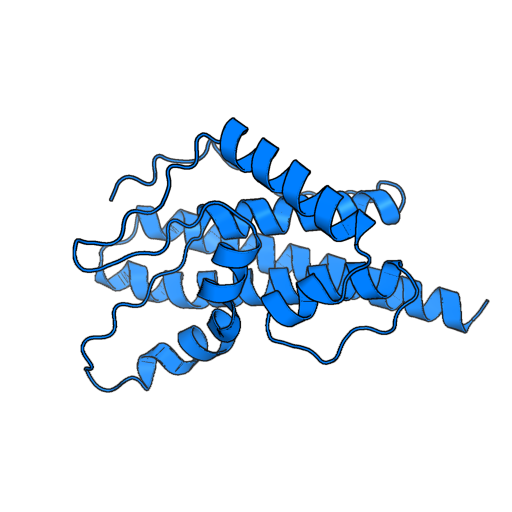.50 94 LYS A O 1
ATOM 749 N N . TYR A 1 95 ? 5.771 7.389 7.703 1.00 96.50 95 TYR A N 1
ATOM 750 C CA . TYR A 1 95 ? 6.276 7.044 6.383 1.00 96.50 95 TYR A CA 1
ATOM 751 C C . TYR A 1 95 ? 7.457 7.931 6.003 1.00 96.50 95 TYR A C 1
ATOM 753 O O . TYR A 1 95 ? 8.481 7.411 5.572 1.00 96.50 95 TYR A O 1
ATOM 761 N N . LYS A 1 96 ? 7.349 9.247 6.212 1.00 94.88 96 LYS A N 1
ATOM 762 C CA . LYS A 1 96 ? 8.443 10.186 5.957 1.00 94.88 96 LYS A CA 1
ATOM 763 C C . LYS A 1 96 ? 9.681 9.853 6.790 1.00 94.88 96 LYS A C 1
ATOM 765 O O . LYS A 1 96 ? 10.756 9.690 6.226 1.00 94.88 96 LYS A O 1
ATOM 770 N N . GLU A 1 97 ? 9.513 9.663 8.097 1.00 94.50 97 GLU A N 1
ATOM 771 C CA . GLU A 1 97 ? 10.595 9.257 9.004 1.00 94.50 97 GLU A CA 1
ATOM 772 C C . GLU A 1 97 ? 11.276 7.965 8.532 1.00 94.50 97 GLU A C 1
ATOM 774 O O . GLU A 1 97 ? 12.503 7.881 8.497 1.00 94.50 97 GLU A O 1
ATOM 779 N N . ALA A 1 98 ? 10.493 6.965 8.116 1.00 93.19 98 ALA A N 1
ATOM 780 C CA . ALA A 1 98 ? 11.021 5.699 7.625 1.00 93.19 98 ALA A CA 1
ATOM 781 C C . ALA A 1 98 ? 11.741 5.836 6.272 1.00 93.19 98 ALA A C 1
ATOM 783 O O . ALA A 1 98 ? 12.767 5.188 6.062 1.00 93.19 98 ALA A O 1
ATOM 784 N N . ILE A 1 99 ? 11.246 6.675 5.359 1.00 92.12 99 ILE A N 1
ATOM 785 C CA . ILE A 1 99 ? 11.906 6.974 4.079 1.00 92.12 99 ILE A CA 1
ATOM 786 C C . ILE A 1 99 ? 13.264 7.636 4.314 1.00 92.12 99 ILE A C 1
ATOM 788 O O . ILE A 1 99 ? 14.264 7.183 3.747 1.00 92.12 99 ILE A O 1
ATOM 792 N N . ASP A 1 100 ? 13.300 8.647 5.183 1.00 90.12 100 ASP A N 1
ATOM 793 C CA . ASP A 1 100 ? 14.513 9.386 5.532 1.00 90.12 100 ASP A CA 1
ATOM 794 C C . ASP A 1 100 ? 15.535 8.460 6.213 1.00 90.12 100 ASP A C 1
ATOM 796 O O . ASP A 1 100 ? 16.705 8.420 5.826 1.00 90.12 100 ASP A O 1
ATOM 800 N N . ALA A 1 101 ? 15.088 7.630 7.163 1.00 90.94 101 ALA A N 1
ATOM 801 C CA . ALA A 1 101 ? 15.939 6.677 7.876 1.00 90.94 101 ALA A CA 1
ATOM 802 C C . ALA A 1 101 ? 16.548 5.597 6.963 1.00 90.94 101 ALA A C 1
ATOM 804 O O . ALA A 1 101 ? 17.688 5.182 7.170 1.00 90.94 101 ALA A O 1
ATOM 805 N N . ASN A 1 102 ? 15.810 5.149 5.942 1.00 86.56 102 ASN A N 1
ATOM 806 C CA . ASN A 1 102 ? 16.279 4.144 4.982 1.00 86.56 102 ASN A CA 1
ATOM 807 C C . ASN A 1 102 ? 17.034 4.749 3.786 1.00 86.56 102 ASN A C 1
ATOM 809 O O . ASN A 1 102 ? 17.462 4.000 2.906 1.00 86.56 102 ASN A O 1
ATOM 813 N N . GLN A 1 103 ? 17.193 6.078 3.738 1.00 87.44 103 GLN A N 1
ATOM 814 C CA . GLN A 1 103 ? 17.867 6.802 2.654 1.00 87.44 103 GLN A CA 1
ATOM 815 C C . GLN A 1 103 ? 17.314 6.438 1.263 1.00 87.44 103 GLN A C 1
ATOM 817 O O . GLN A 1 103 ? 18.056 6.336 0.282 1.00 87.44 103 GLN A O 1
ATOM 822 N N . ILE A 1 104 ? 15.998 6.213 1.163 1.00 81.38 104 ILE A N 1
ATOM 823 C CA . ILE A 1 104 ? 15.366 5.831 -0.105 1.00 81.38 104 ILE A CA 1
ATOM 824 C C . ILE A 1 104 ? 15.337 7.048 -1.030 1.00 81.38 104 ILE A C 1
ATOM 826 O O . ILE A 1 104 ? 14.487 7.932 -0.910 1.00 81.38 104 ILE A O 1
ATOM 830 N N . LYS A 1 105 ? 16.262 7.080 -1.994 1.00 74.88 105 LYS A N 1
ATOM 831 C CA . LYS A 1 105 ? 16.353 8.160 -2.983 1.00 74.88 105 LYS A CA 1
ATOM 832 C C . LYS A 1 105 ? 15.062 8.271 -3.805 1.00 74.88 105 LYS A C 1
ATOM 834 O O . LYS A 1 105 ? 14.434 7.242 -4.095 1.00 74.88 105 LYS A O 1
ATOM 839 N N . PRO A 1 106 ? 14.623 9.489 -4.172 1.00 66.00 106 PRO A N 1
ATOM 840 C CA . PRO A 1 106 ? 13.559 9.690 -5.152 1.00 66.00 106 PRO A CA 1
ATOM 841 C C . PRO A 1 106 ? 13.829 8.874 -6.415 1.00 66.00 106 PRO A C 1
ATOM 843 O O . PRO A 1 106 ? 14.950 8.852 -6.916 1.00 66.00 106 PRO A O 1
ATOM 846 N N . LEU A 1 107 ? 12.812 8.171 -6.911 1.00 62.88 107 LEU A N 1
ATOM 847 C CA . LEU A 1 107 ? 12.931 7.439 -8.165 1.00 62.88 107 LEU A CA 1
ATOM 848 C C . LEU A 1 107 ? 12.839 8.437 -9.331 1.00 62.88 107 LEU A C 1
ATOM 850 O O . LEU A 1 107 ? 11.747 8.873 -9.692 1.00 62.88 107 LEU A O 1
ATOM 854 N N . GLU A 1 108 ? 13.977 8.800 -9.916 1.00 52.19 108 GLU A N 1
ATOM 855 C CA . GLU A 1 108 ? 14.051 9.640 -11.116 1.00 52.19 108 GLU A CA 1
ATOM 856 C C . GLU A 1 108 ? 13.901 8.781 -12.386 1.00 52.19 108 GLU A C 1
ATOM 858 O O . GLU A 1 108 ? 14.867 8.267 -12.937 1.00 52.19 108 GLU A O 1
ATOM 863 N N . ILE A 1 109 ? 12.682 8.590 -12.887 1.00 51.06 109 ILE A N 1
ATOM 864 C CA . ILE A 1 109 ? 12.435 7.938 -14.192 1.00 51.06 109 ILE A CA 1
ATOM 865 C C . ILE A 1 109 ? 12.447 8.942 -15.377 1.00 51.06 109 ILE A C 1
ATOM 867 O O . ILE A 1 109 ? 11.389 9.297 -15.880 1.00 51.06 109 ILE A O 1
ATOM 871 N N . LEU A 1 110 ? 13.609 9.332 -15.901 1.00 42.97 110 LEU A N 1
ATOM 872 C CA . LEU A 1 110 ? 13.763 9.838 -17.289 1.00 42.97 110 LEU A CA 1
ATOM 873 C C . LEU A 1 110 ? 13.156 11.233 -17.662 1.00 42.97 110 LEU A C 1
ATOM 875 O O . LEU A 1 110 ? 12.315 11.793 -16.960 1.00 42.97 110 LEU A O 1
ATOM 879 N N . PRO A 1 111 ? 13.634 11.856 -18.768 1.00 42.03 111 PRO A N 1
ATOM 880 C CA . PRO A 1 111 ? 13.780 13.316 -18.894 1.00 42.03 111 PRO A CA 1
ATOM 881 C C . PRO A 1 111 ? 12.529 14.110 -19.310 1.00 42.03 111 PRO A C 1
ATOM 883 O O . PRO A 1 111 ? 12.615 15.326 -19.451 1.00 42.03 111 PRO A O 1
ATOM 886 N N . ASN A 1 112 ? 11.366 13.473 -19.481 1.00 47.88 112 ASN A N 1
ATOM 887 C CA . ASN A 1 112 ? 10.180 14.122 -20.070 1.00 47.88 112 ASN A CA 1
ATOM 888 C C . ASN A 1 112 ? 9.025 14.358 -19.082 1.00 47.88 112 ASN A C 1
ATOM 890 O O . ASN A 1 112 ? 7.875 14.495 -19.493 1.00 47.88 112 ASN A O 1
ATOM 894 N N . GLY A 1 113 ? 9.344 14.465 -17.792 1.00 50.59 113 GLY A N 1
ATOM 895 C CA . GLY A 1 113 ? 8.411 14.919 -16.764 1.00 50.59 113 GLY A CA 1
ATOM 896 C C . GLY A 1 113 ? 8.012 13.802 -15.817 1.00 50.59 113 GLY A C 1
ATOM 897 O O . GLY A 1 113 ? 7.114 13.015 -16.102 1.00 50.59 113 GLY A O 1
ATOM 898 N N . ASN A 1 114 ? 8.652 13.787 -14.653 1.00 53.91 114 ASN A N 1
ATOM 899 C CA . ASN A 1 114 ? 8.212 12.975 -13.536 1.00 53.91 114 ASN A CA 1
ATOM 900 C C . ASN A 1 114 ? 7.722 13.826 -12.390 1.00 53.91 114 ASN A C 1
ATOM 902 O O . ASN A 1 114 ? 8.386 14.771 -11.969 1.00 53.91 114 ASN A O 1
ATOM 906 N N . ALA A 1 115 ? 6.615 13.376 -11.816 1.00 56.12 115 ALA A N 1
ATOM 907 C CA . ALA A 1 115 ? 6.304 13.668 -10.436 1.00 56.12 115 ALA A CA 1
ATOM 908 C C . ALA A 1 115 ? 7.345 12.973 -9.545 1.00 56.12 115 ALA A C 1
ATOM 910 O O . ALA A 1 115 ? 7.514 11.751 -9.594 1.00 56.12 115 ALA A O 1
ATOM 911 N N . GLN A 1 116 ? 8.053 13.761 -8.744 1.00 67.56 116 GLN A N 1
ATOM 912 C CA . GLN A 1 116 ? 8.853 13.256 -7.639 1.00 67.56 116 GLN A CA 1
ATOM 913 C C . GLN A 1 116 ? 7.917 12.508 -6.677 1.00 67.56 116 GLN A C 1
ATOM 915 O O . GLN A 1 116 ? 6.918 13.068 -6.235 1.00 67.56 116 GLN A O 1
ATOM 920 N N . ILE A 1 117 ? 8.211 11.238 -6.376 1.00 72.94 117 ILE A N 1
ATOM 921 C CA . ILE A 1 117 ? 7.478 10.501 -5.335 1.00 72.94 117 ILE A CA 1
ATOM 922 C C . ILE A 1 117 ? 8.091 10.870 -3.989 1.00 72.94 117 ILE A C 1
ATOM 924 O O . ILE A 1 117 ? 9.041 10.243 -3.512 1.00 72.94 117 ILE A O 1
ATOM 928 N N . ASP A 1 118 ? 7.566 11.939 -3.419 1.00 80.38 118 ASP A N 1
ATOM 929 C CA . ASP A 1 118 ? 7.998 12.568 -2.177 1.00 80.38 118 ASP A CA 1
ATOM 930 C C . ASP A 1 118 ? 7.119 12.193 -0.974 1.00 80.38 118 ASP A C 1
ATOM 932 O O . ASP A 1 118 ? 7.563 12.302 0.167 1.00 80.38 118 ASP A O 1
ATOM 936 N N . ASN A 1 119 ? 5.885 11.735 -1.202 1.00 91.25 119 ASN A N 1
ATOM 937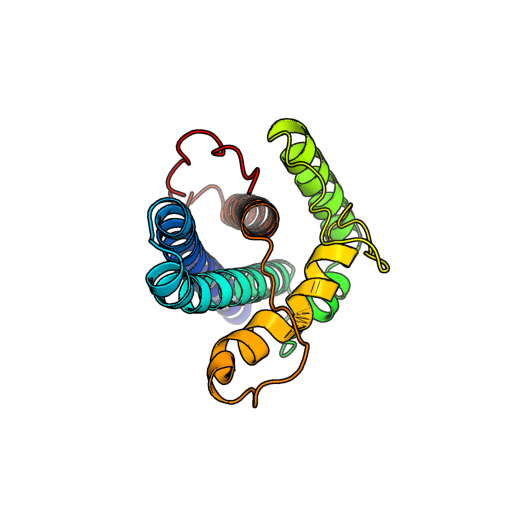 C CA . ASN A 1 119 ? 4.900 11.528 -0.146 1.00 91.25 119 ASN A CA 1
ATOM 938 C C . ASN A 1 119 ? 3.960 10.335 -0.428 1.00 91.25 119 ASN A C 1
ATOM 940 O O . ASN A 1 119 ? 4.031 9.681 -1.471 1.00 91.25 119 ASN A O 1
ATOM 944 N N . ILE A 1 120 ? 3.100 10.007 0.546 1.00 95.88 120 ILE A N 1
ATOM 945 C CA . ILE A 1 120 ? 2.141 8.896 0.427 1.00 95.88 120 ILE A CA 1
ATOM 946 C C . ILE A 1 120 ? 1.143 9.153 -0.708 1.00 95.88 120 ILE A C 1
ATOM 948 O O . ILE A 1 120 ? 0.819 8.225 -1.441 1.00 95.88 120 ILE A O 1
ATOM 952 N N . GLU A 1 121 ? 0.657 10.382 -0.885 1.00 95.31 121 GLU A N 1
ATOM 953 C CA . GLU A 1 121 ? -0.309 10.703 -1.941 1.00 95.31 121 GLU A CA 1
ATOM 954 C C . GLU A 1 121 ? 0.260 10.387 -3.326 1.00 95.31 121 GLU A C 1
ATOM 956 O O . GLU A 1 121 ? -0.354 9.636 -4.085 1.00 95.31 121 GLU A O 1
ATOM 961 N N . THR A 1 122 ? 1.462 10.877 -3.636 1.00 93.06 122 THR A N 1
ATOM 962 C CA . THR A 1 122 ? 2.116 10.629 -4.927 1.00 93.06 122 THR A CA 1
ATOM 963 C C . THR A 1 122 ? 2.417 9.142 -5.132 1.00 93.06 122 THR A C 1
ATOM 965 O O . THR A 1 122 ? 2.194 8.619 -6.229 1.00 93.06 122 THR A O 1
ATOM 968 N N . LEU A 1 123 ? 2.821 8.422 -4.075 1.00 94.81 123 LEU A N 1
ATOM 969 C CA . LEU A 1 123 ? 3.015 6.968 -4.109 1.00 94.81 123 LEU A CA 1
ATOM 970 C C . LEU A 1 123 ? 1.713 6.220 -4.441 1.00 94.81 123 LEU A C 1
ATOM 972 O O . LEU A 1 123 ? 1.683 5.384 -5.348 1.00 94.81 123 LEU A O 1
ATOM 976 N N . LEU A 1 124 ? 0.635 6.505 -3.709 1.00 95.94 124 LEU A N 1
ATOM 977 C CA . LEU A 1 124 ? -0.633 5.787 -3.843 1.00 95.94 124 LEU A CA 1
ATOM 978 C C . LEU A 1 124 ? -1.377 6.157 -5.123 1.00 95.94 124 LEU A C 1
ATOM 980 O O . LEU A 1 124 ? -2.030 5.290 -5.695 1.00 95.94 124 LEU A O 1
ATOM 984 N N . LEU A 1 125 ? -1.256 7.396 -5.608 1.00 94.06 125 LEU A N 1
ATOM 985 C CA . LEU A 1 125 ? -1.773 7.797 -6.917 1.00 94.06 125 LEU A CA 1
ATOM 986 C C . LEU A 1 125 ? -1.060 7.049 -8.045 1.00 94.06 125 LEU A C 1
ATOM 988 O O . LEU A 1 125 ? -1.723 6.517 -8.935 1.00 94.06 125 LEU A O 1
ATOM 992 N N . LYS A 1 126 ? 0.273 6.931 -7.983 1.00 91.25 126 LYS A N 1
ATOM 993 C CA . LYS A 1 126 ? 1.045 6.156 -8.964 1.00 91.25 126 LYS A CA 1
ATOM 994 C C . LYS A 1 126 ? 0.644 4.679 -8.973 1.00 91.25 126 LYS A C 1
ATOM 996 O O . LYS A 1 126 ? 0.570 4.068 -10.037 1.00 91.25 126 LYS A O 1
ATOM 1001 N N . HIS A 1 127 ? 0.380 4.106 -7.799 1.00 93.38 127 HIS A N 1
ATOM 1002 C CA . HIS A 1 127 ? 0.065 2.683 -7.646 1.00 93.38 127 HIS A CA 1
ATOM 1003 C C . HIS A 1 127 ? -1.428 2.364 -7.514 1.00 93.38 127 HIS A C 1
ATOM 1005 O O . HIS A 1 127 ? -1.785 1.224 -7.212 1.00 93.38 127 HIS A O 1
ATOM 1011 N N . ASN A 1 128 ? -2.300 3.332 -7.800 1.00 93.06 128 ASN A N 1
ATOM 1012 C CA . ASN A 1 128 ? -3.734 3.252 -7.519 1.00 93.06 128 ASN A CA 1
ATOM 1013 C C . ASN A 1 128 ? -4.424 2.065 -8.206 1.00 93.06 128 ASN A C 1
ATOM 1015 O O . ASN A 1 128 ? -5.272 1.415 -7.603 1.00 93.06 128 ASN A O 1
ATOM 1019 N N . ASP A 1 129 ? -4.001 1.762 -9.437 1.00 89.00 129 ASP A N 1
ATOM 1020 C CA . ASP A 1 129 ? -4.527 0.670 -10.263 1.00 89.00 129 ASP A CA 1
ATOM 1021 C C . ASP A 1 129 ? -3.482 -0.429 -10.516 1.00 89.00 129 ASP A C 1
ATOM 1023 O O . ASP A 1 129 ? -3.653 -1.271 -11.399 1.00 89.00 129 ASP A O 1
ATOM 1027 N N . SER A 1 130 ? -2.385 -0.449 -9.746 1.00 88.38 130 SER A N 1
ATOM 1028 C CA . SER A 1 130 ? -1.283 -1.394 -9.968 1.00 88.38 130 SER A CA 1
ATOM 1029 C C . SER A 1 130 ? -1.747 -2.852 -9.907 1.00 88.38 130 SER A C 1
ATOM 1031 O O . SER A 1 130 ? -1.337 -3.646 -10.747 1.00 88.38 130 SER A O 1
ATOM 1033 N N . PHE A 1 131 ? -2.674 -3.214 -9.017 1.00 87.00 131 PHE A N 1
ATOM 1034 C CA . PHE A 1 131 ? -3.213 -4.578 -8.985 1.00 87.00 131 PHE A CA 1
ATOM 1035 C C . PHE A 1 131 ? -3.795 -5.014 -10.343 1.00 87.00 131 PHE A C 1
ATOM 1037 O O . PHE A 1 131 ? -3.491 -6.100 -10.836 1.00 87.00 131 PHE A O 1
ATOM 1044 N N . VAL A 1 132 ? -4.597 -4.153 -10.976 1.00 87.44 132 VAL A N 1
ATOM 1045 C CA . VAL A 1 132 ? -5.235 -4.437 -12.270 1.00 87.44 132 VAL A CA 1
ATOM 1046 C C . VAL A 1 132 ? -4.212 -4.371 -13.401 1.00 87.44 132 VAL A C 1
ATOM 1048 O O . VAL A 1 132 ? -4.140 -5.291 -14.215 1.00 87.44 132 VAL A O 1
ATOM 1051 N N . GLN A 1 133 ? -3.392 -3.320 -13.431 1.00 88.69 133 GLN A N 1
ATOM 1052 C CA . GLN A 1 133 ? -2.390 -3.100 -14.477 1.00 88.69 133 GLN A CA 1
ATOM 1053 C C . GLN A 1 133 ? -1.378 -4.248 -14.549 1.00 88.69 133 GLN A C 1
ATOM 1055 O O . GLN A 1 133 ? -1.112 -4.768 -15.630 1.00 88.69 133 GLN A O 1
ATOM 1060 N N . TRP A 1 134 ? -0.852 -4.685 -13.403 1.00 88.56 134 TRP A N 1
ATOM 1061 C CA . TRP A 1 134 ? 0.123 -5.773 -13.351 1.00 88.56 134 TRP A CA 1
ATOM 1062 C C . TRP A 1 134 ? -0.516 -7.136 -13.641 1.00 88.56 134 TRP A C 1
ATOM 1064 O O . TRP A 1 134 ? 0.110 -7.965 -14.297 1.00 88.56 134 TRP A O 1
ATOM 1074 N N . ARG A 1 135 ? -1.782 -7.362 -13.253 1.00 88.06 135 ARG A N 1
ATOM 1075 C CA . ARG A 1 135 ? -2.514 -8.602 -13.584 1.00 88.06 135 ARG A CA 1
ATOM 1076 C C . ARG A 1 135 ? -2.671 -8.806 -15.091 1.00 88.06 135 ARG A C 1
ATOM 1078 O O . ARG A 1 135 ? -2.540 -9.928 -15.576 1.00 88.06 135 ARG A O 1
ATOM 1085 N N . TYR A 1 136 ? -2.924 -7.728 -15.824 1.00 88.38 136 TYR A N 1
ATOM 1086 C CA . TYR A 1 136 ? -3.170 -7.760 -17.266 1.00 88.38 136 TYR A CA 1
ATOM 1087 C C . TYR A 1 136 ? -1.980 -7.278 -18.089 1.00 88.38 136 TYR A C 1
ATOM 1089 O O . TYR A 1 136 ? -2.138 -6.880 -19.241 1.00 88.38 136 TYR A O 1
ATOM 1097 N N . VAL A 1 137 ? -0.764 -7.351 -17.533 1.00 86.69 137 VAL A N 1
ATOM 1098 C CA . VAL A 1 137 ? 0.430 -6.857 -18.230 1.00 86.69 137 VAL A CA 1
ATOM 1099 C C . VAL A 1 137 ? 0.655 -7.555 -19.584 1.00 86.69 137 VAL A C 1
ATOM 1101 O O . VAL A 1 137 ? 1.161 -6.967 -20.534 1.00 86.69 137 VAL A O 1
ATOM 1104 N N . HIS A 1 138 ? 0.230 -8.815 -19.695 1.00 85.31 138 HIS A N 1
ATOM 1105 C CA . HIS A 1 138 ? 0.336 -9.626 -20.906 1.00 85.31 138 HIS A CA 1
ATOM 1106 C C . HIS A 1 138 ? -0.655 -9.216 -22.011 1.00 85.31 138 HIS A C 1
ATOM 1108 O O . HIS A 1 138 ? -0.453 -9.572 -23.170 1.00 85.31 138 HIS A O 1
ATOM 1114 N N . GLU A 1 139 ? -1.716 -8.475 -21.676 1.00 86.31 139 GLU A N 1
ATOM 1115 C CA . GLU A 1 139 ? -2.730 -8.008 -22.632 1.00 86.31 139 GLU A CA 1
ATOM 1116 C C . GLU A 1 139 ? -2.322 -6.700 -23.329 1.00 86.31 139 GLU A C 1
ATOM 1118 O O . GLU A 1 139 ? -2.938 -6.277 -24.312 1.00 86.31 139 GLU A O 1
ATOM 1123 N N . ILE A 1 140 ? -1.262 -6.049 -22.846 1.00 75.94 140 ILE A N 1
ATOM 1124 C CA . ILE A 1 140 ? -0.807 -4.766 -23.369 1.00 75.94 140 ILE A CA 1
ATOM 1125 C C . ILE A 1 140 ? -0.111 -4.998 -24.708 1.00 75.94 140 ILE A C 1
ATOM 1127 O O . ILE A 1 140 ? 1.046 -5.414 -24.797 1.00 75.94 140 ILE A O 1
ATOM 1131 N N . LYS A 1 141 ? -0.823 -4.686 -25.790 1.00 70.75 141 LYS A N 1
ATOM 1132 C CA . LYS A 1 141 ? -0.238 -4.601 -27.131 1.00 70.75 141 LYS A CA 1
ATOM 1133 C C . LYS A 1 141 ? 0.861 -3.539 -27.098 1.00 70.75 141 LYS A C 1
ATOM 1135 O O . LYS A 1 141 ? 0.581 -2.447 -26.617 1.00 70.75 141 LYS A O 1
ATOM 1140 N N . LYS A 1 142 ? 2.068 -3.870 -27.592 1.00 61.50 142 LYS A N 1
ATOM 1141 C CA . LYS A 1 142 ? 3.283 -3.024 -27.705 1.00 61.50 142 LYS A CA 1
ATOM 1142 C C . LYS A 1 142 ? 2.972 -1.530 -27.887 1.00 61.50 142 LYS A C 1
ATOM 1144 O O . LYS A 1 142 ? 2.972 -1.011 -28.999 1.00 61.50 142 LYS A O 1
ATOM 1149 N N . THR A 1 143 ? 2.699 -0.845 -26.792 1.00 56.91 143 THR A N 1
ATOM 1150 C CA . THR A 1 143 ? 2.502 0.598 -26.738 1.00 56.91 143 THR A CA 1
ATOM 1151 C C . THR A 1 143 ? 3.704 1.164 -25.995 1.00 56.91 143 THR A C 1
ATOM 1153 O O . THR A 1 143 ? 4.350 0.442 -25.237 1.00 56.91 143 THR A O 1
ATOM 1156 N N . ASN A 1 144 ? 4.033 2.434 -26.219 1.00 65.88 144 ASN A N 1
ATOM 1157 C CA . ASN A 1 144 ? 5.179 3.124 -25.607 1.00 65.88 144 ASN A CA 1
ATOM 1158 C C . ASN A 1 144 ? 5.036 3.327 -24.076 1.00 65.88 144 ASN A C 1
ATOM 1160 O O . ASN A 1 144 ? 5.514 4.321 -23.538 1.00 65.88 144 ASN A O 1
ATOM 1164 N N . HIS A 1 145 ? 4.342 2.431 -23.372 1.00 65.00 145 HIS A N 1
ATOM 1165 C CA . HIS A 1 145 ? 4.122 2.497 -21.935 1.00 65.00 145 HIS A CA 1
ATOM 1166 C C . HIS A 1 145 ? 5.223 1.733 -21.204 1.00 65.00 145 HIS A C 1
ATOM 1168 O O . HIS A 1 145 ? 5.380 0.522 -21.364 1.00 65.00 145 HIS A O 1
ATOM 1174 N N . THR A 1 146 ? 5.960 2.450 -20.361 1.00 69.44 146 THR A N 1
ATOM 1175 C CA . THR A 1 146 ? 6.892 1.859 -19.400 1.00 69.44 146 THR A CA 1
ATOM 1176 C C . THR A 1 146 ? 6.147 1.619 -18.092 1.00 69.44 146 THR A C 1
ATOM 1178 O O . THR A 1 146 ? 5.674 2.564 -17.462 1.00 69.44 146 THR A O 1
ATOM 1181 N N . TYR A 1 147 ? 6.049 0.361 -17.663 1.00 75.81 147 TYR A N 1
ATOM 1182 C CA . TYR A 1 147 ? 5.497 0.018 -16.352 1.00 75.81 147 TYR A CA 1
ATOM 1183 C C . TYR A 1 147 ? 6.613 0.040 -15.316 1.00 75.81 147 TYR A C 1
ATOM 1185 O O . TYR A 1 147 ? 7.671 -0.553 -15.515 1.00 75.81 147 TYR A O 1
ATOM 1193 N N . SER A 1 148 ? 6.378 0.733 -14.204 1.00 85.44 148 SER A N 1
ATOM 1194 C CA . SER A 1 148 ? 7.305 0.774 -13.074 1.00 85.44 148 SER A CA 1
ATOM 1195 C C . SER A 1 148 ? 6.552 0.552 -11.769 1.00 85.44 148 SER A C 1
ATOM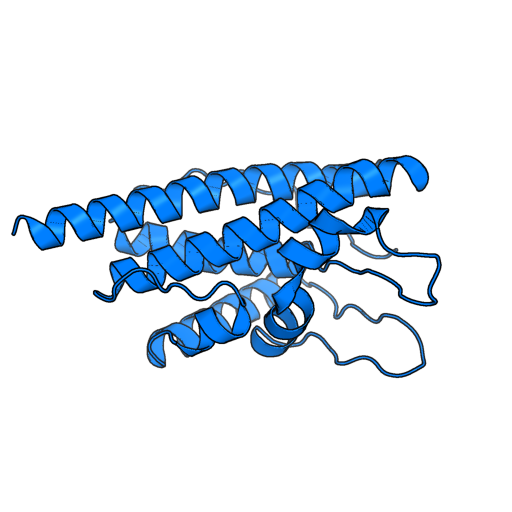 1197 O O . SER A 1 148 ? 5.418 1.006 -11.607 1.00 85.44 148 SER A O 1
ATOM 1199 N N . PHE A 1 149 ? 7.187 -0.152 -10.835 1.00 89.38 149 PHE A N 1
ATOM 1200 C CA . PHE A 1 149 ? 6.662 -0.371 -9.492 1.00 89.38 149 PHE A CA 1
ATOM 1201 C C . PHE A 1 149 ? 7.708 0.036 -8.453 1.00 89.38 149 PHE A C 1
ATOM 1203 O O . PHE A 1 149 ? 8.848 -0.421 -8.526 1.00 89.38 149 PHE A O 1
ATOM 1210 N N . ASP A 1 150 ? 7.344 0.902 -7.502 1.00 91.69 150 ASP A N 1
ATOM 1211 C CA . ASP A 1 150 ? 8.262 1.374 -6.458 1.00 91.69 150 ASP A CA 1
ATOM 1212 C C . ASP A 1 150 ? 8.232 0.421 -5.252 1.00 91.69 150 ASP A C 1
ATOM 1214 O O . ASP A 1 150 ? 7.598 0.680 -4.228 1.00 91.69 150 ASP A O 1
ATOM 1218 N N . PHE A 1 151 ? 8.891 -0.735 -5.398 1.00 92.38 151 PHE A N 1
ATOM 1219 C CA . PHE A 1 151 ? 8.965 -1.751 -4.341 1.00 92.38 151 PHE A CA 1
ATOM 1220 C C . PHE A 1 151 ? 9.485 -1.211 -2.997 1.00 92.38 151 PHE A C 1
ATOM 1222 O O . PHE A 1 151 ? 8.865 -1.532 -1.981 1.00 92.38 151 PHE A O 1
ATOM 1229 N N . PRO A 1 152 ? 10.567 -0.402 -2.941 1.00 92.31 152 PRO A N 1
ATOM 1230 C CA . PRO A 1 152 ? 11.079 0.116 -1.672 1.00 92.31 152 PRO A CA 1
ATOM 1231 C C . PRO A 1 152 ? 10.048 0.958 -0.915 1.00 92.31 152 PRO A C 1
ATOM 1233 O O . PRO A 1 152 ? 9.796 0.714 0.266 1.00 92.31 152 PRO A O 1
ATOM 1236 N N . ARG A 1 153 ? 9.406 1.918 -1.593 1.00 94.00 153 ARG A N 1
ATOM 1237 C CA . ARG A 1 153 ? 8.410 2.793 -0.960 1.00 94.00 153 ARG A CA 1
ATOM 1238 C C . ARG A 1 153 ? 7.142 2.042 -0.579 1.00 94.00 153 ARG A C 1
ATOM 1240 O O . ARG A 1 153 ? 6.632 2.228 0.523 1.00 94.00 153 ARG A O 1
ATOM 1247 N N . MET A 1 154 ? 6.663 1.148 -1.445 1.00 96.12 154 MET A N 1
ATOM 1248 C CA . MET A 1 154 ? 5.505 0.298 -1.143 1.00 96.12 154 MET A CA 1
ATOM 1249 C C . MET A 1 154 ? 5.766 -0.627 0.052 1.00 96.12 154 MET A C 1
ATOM 1251 O O . MET A 1 154 ? 4.862 -0.868 0.852 1.00 96.12 154 MET A O 1
ATOM 1255 N N . HIS A 1 155 ? 7.002 -1.107 0.217 1.00 95.31 155 HIS A N 1
ATOM 1256 C CA . HIS A 1 155 ? 7.398 -1.879 1.389 1.00 95.31 155 HIS A CA 1
ATOM 1257 C C . HIS A 1 155 ? 7.329 -1.062 2.676 1.00 95.31 155 HIS A C 1
ATOM 1259 O O . HIS A 1 155 ? 6.686 -1.512 3.626 1.00 95.31 155 HIS A O 1
ATOM 1265 N N . ILE A 1 156 ? 7.919 0.135 2.690 1.00 95.81 156 ILE A N 1
ATOM 1266 C CA . ILE A 1 156 ? 7.876 1.036 3.850 1.00 95.81 156 ILE A CA 1
ATOM 1267 C C . ILE A 1 156 ? 6.430 1.401 4.197 1.00 95.81 156 ILE A C 1
ATOM 1269 O O . ILE A 1 156 ? 6.037 1.347 5.360 1.00 95.81 156 ILE A O 1
ATOM 1273 N N . PHE A 1 157 ? 5.600 1.692 3.192 1.00 97.69 157 PHE A N 1
ATOM 1274 C CA . PHE A 1 157 ? 4.179 1.956 3.402 1.00 97.69 157 PHE A CA 1
ATOM 1275 C C . PHE A 1 157 ? 3.463 0.774 4.079 1.00 97.69 157 PHE A C 1
ATOM 1277 O O . PHE A 1 157 ? 2.771 0.960 5.081 1.00 97.69 157 PHE A O 1
ATOM 1284 N N . CYS A 1 158 ? 3.683 -0.455 3.599 1.00 97.81 158 CYS A N 1
ATOM 1285 C CA . CYS A 1 158 ? 3.128 -1.657 4.226 1.00 97.81 158 CYS A CA 1
ATOM 1286 C C . CYS A 1 158 ? 3.639 -1.864 5.661 1.00 97.81 158 CYS A C 1
ATOM 1288 O O . CYS A 1 158 ? 2.857 -2.254 6.524 1.00 97.81 158 CYS A O 1
ATOM 1290 N N . GLN A 1 159 ? 4.918 -1.588 5.943 1.00 96.38 159 GLN A N 1
ATOM 1291 C CA . GLN A 1 159 ? 5.474 -1.683 7.299 1.00 96.38 159 GLN A CA 1
ATOM 1292 C C . GLN A 1 159 ? 4.783 -0.715 8.263 1.00 96.38 159 GLN A C 1
ATOM 1294 O O . GLN A 1 159 ? 4.321 -1.144 9.319 1.00 96.38 159 GLN A O 1
ATOM 1299 N N . VAL A 1 160 ? 4.633 0.554 7.873 1.00 97.19 160 VAL A N 1
ATOM 1300 C CA . VAL A 1 160 ? 3.963 1.581 8.688 1.00 97.19 160 VAL A CA 1
ATOM 1301 C C . VAL A 1 160 ? 2.528 1.171 9.028 1.00 97.19 160 VAL A C 1
ATOM 1303 O O . VAL A 1 160 ? 2.096 1.292 10.180 1.00 97.19 160 VAL A O 1
ATOM 1306 N N . LEU A 1 161 ? 1.787 0.647 8.046 1.00 97.75 161 LEU A N 1
ATOM 1307 C CA . LEU A 1 161 ? 0.432 0.151 8.279 1.00 97.75 161 LEU A CA 1
ATOM 1308 C C . LEU A 1 161 ? 0.424 -1.086 9.184 1.00 97.75 161 LEU A C 1
ATOM 1310 O O . LEU A 1 161 ? -0.383 -1.161 10.114 1.00 97.75 161 LEU A O 1
ATOM 1314 N N . ASN A 1 162 ? 1.331 -2.037 8.955 1.00 95.94 162 ASN A N 1
ATOM 1315 C CA . ASN A 1 162 ? 1.430 -3.243 9.765 1.00 95.94 162 ASN A CA 1
ATOM 1316 C C . ASN A 1 162 ? 1.713 -2.923 11.235 1.00 95.94 162 ASN A C 1
ATOM 1318 O O . ASN A 1 162 ? 0.996 -3.395 12.115 1.00 95.94 162 ASN A O 1
ATOM 1322 N N . GLU A 1 163 ? 2.710 -2.082 11.509 1.00 94.88 163 GLU A N 1
ATOM 1323 C CA . GLU A 1 163 ? 3.058 -1.644 12.863 1.00 94.88 163 GLU A CA 1
ATOM 1324 C C . GLU A 1 163 ? 1.856 -1.037 13.584 1.00 94.88 163 GLU A C 1
ATOM 1326 O O . GLU A 1 163 ? 1.578 -1.360 14.742 1.00 94.88 163 GLU A O 1
ATOM 1331 N N . HIS A 1 164 ? 1.097 -0.191 12.884 1.00 95.44 164 HIS A N 1
ATOM 1332 C CA . HIS A 1 164 ? -0.109 0.402 13.438 1.00 95.44 164 HIS A CA 1
ATOM 1333 C C . HIS A 1 164 ? -1.183 -0.650 13.729 1.00 95.44 164 HIS A C 1
ATOM 1335 O O . HIS A 1 164 ? -1.700 -0.686 14.846 1.00 95.44 164 HIS A O 1
ATOM 1341 N N . THR A 1 165 ? -1.482 -1.550 12.786 1.00 94.50 165 THR A N 1
ATOM 1342 C CA . THR A 1 165 ? -2.455 -2.629 13.031 1.00 94.50 165 THR A CA 1
ATOM 1343 C C . THR A 1 165 ? -2.024 -3.533 14.190 1.00 94.50 165 THR A C 1
ATOM 1345 O O . THR A 1 165 ? -2.844 -3.850 15.047 1.00 94.50 165 THR A O 1
ATOM 1348 N N . CYS A 1 166 ? -0.735 -3.867 14.307 1.00 91.44 166 CYS A N 1
ATOM 1349 C CA . CYS A 1 166 ? -0.181 -4.622 15.434 1.00 91.44 166 CYS A CA 1
ATOM 1350 C C . CYS A 1 166 ? -0.370 -3.901 16.775 1.00 91.44 166 CYS A C 1
ATOM 1352 O O . CYS A 1 166 ? -0.728 -4.539 17.770 1.00 91.44 166 CYS A O 1
ATOM 1354 N N . SER A 1 167 ? -0.168 -2.579 16.800 1.00 91.81 167 SER A N 1
ATOM 1355 C CA . SER A 1 167 ? -0.356 -1.771 18.010 1.00 91.81 167 SER A CA 1
ATOM 1356 C C . SER A 1 167 ? -1.812 -1.788 18.494 1.00 91.81 167 SER A C 1
ATOM 1358 O O . SER A 1 167 ? -2.063 -1.960 19.687 1.00 91.81 167 SER A O 1
ATOM 1360 N N . LEU A 1 168 ? -2.778 -1.727 17.570 1.00 88.62 168 LEU A N 1
ATOM 1361 C CA . LEU A 1 168 ? -4.209 -1.771 17.886 1.00 88.62 168 LEU A CA 1
ATOM 1362 C C . LEU A 1 168 ? -4.667 -3.144 18.399 1.00 88.62 168 LEU A C 1
ATOM 1364 O O . LEU A 1 168 ? -5.605 -3.226 19.187 1.00 88.62 168 LEU A O 1
ATOM 1368 N N . MET A 1 169 ? -3.991 -4.222 17.999 1.00 86.75 169 MET A N 1
ATOM 1369 C CA . MET A 1 169 ? -4.295 -5.588 18.446 1.00 86.75 169 MET A CA 1
ATOM 1370 C C . MET A 1 169 ? -3.660 -5.957 19.798 1.00 86.75 169 MET A C 1
ATOM 1372 O O . MET A 1 169 ? -3.759 -7.110 20.226 1.00 86.75 169 MET A O 1
ATOM 1376 N N . GLY A 1 170 ? -2.984 -5.018 20.471 1.00 82.62 170 GLY A N 1
ATOM 1377 C CA . GLY A 1 170 ? -2.342 -5.266 21.763 1.00 82.62 170 GLY A CA 1
ATOM 1378 C C . GLY A 1 170 ? -1.076 -6.121 21.658 1.00 82.62 170 GLY A C 1
ATOM 1379 O O . GLY A 1 170 ? -0.909 -7.069 22.421 1.00 82.62 170 GLY A O 1
ATOM 1380 N N . ASN A 1 171 ? -0.183 -5.798 20.714 1.00 60.25 171 ASN A N 1
ATOM 1381 C CA . ASN A 1 171 ? 1.143 -6.416 20.559 1.00 60.25 171 ASN A CA 1
ATOM 1382 C C . ASN A 1 171 ? 1.154 -7.918 20.227 1.00 60.25 171 ASN A C 1
ATOM 1384 O O . ASN A 1 171 ? 2.158 -8.597 20.452 1.00 60.25 171 ASN A O 1
ATOM 1388 N N . ARG A 1 172 ? 0.103 -8.448 19.587 1.00 58.41 172 ARG A N 1
ATOM 1389 C CA . ARG A 1 172 ? 0.267 -9.660 18.768 1.00 58.41 172 ARG A CA 1
ATOM 1390 C C . ARG A 1 172 ? 1.072 -9.276 17.531 1.00 58.41 172 ARG A C 1
ATOM 1392 O O . ARG A 1 172 ? 0.503 -8.988 16.485 1.00 58.41 172 ARG A O 1
ATOM 1399 N N . GLN A 1 173 ? 2.390 -9.178 17.685 1.00 53.94 173 GLN A N 1
ATOM 1400 C CA . GLN A 1 173 ? 3.273 -8.883 16.568 1.00 53.94 173 GLN A CA 1
ATOM 1401 C C . GLN A 1 173 ? 3.167 -10.024 15.561 1.00 53.94 173 GLN A C 1
ATOM 1403 O O . GLN A 1 173 ? 3.531 -11.165 15.859 1.00 53.94 173 GLN A O 1
ATOM 1408 N N . PHE A 1 174 ? 2.696 -9.714 14.355 1.00 58.72 174 PHE A N 1
ATOM 1409 C CA . PHE A 1 174 ? 3.053 -10.537 13.214 1.00 58.72 174 PHE A CA 1
ATOM 1410 C C . PHE A 1 174 ? 4.562 -10.391 13.046 1.00 58.72 174 PHE A C 1
ATOM 1412 O O . PHE A 1 174 ? 5.071 -9.274 12.936 1.00 58.72 174 PHE A O 1
ATOM 1419 N N . LYS A 1 175 ? 5.298 -11.504 13.107 1.00 56.53 175 LYS A N 1
ATOM 1420 C CA . LYS A 1 175 ? 6.733 -11.481 12.828 1.00 56.53 175 LYS A CA 1
ATOM 1421 C C . LYS A 1 175 ? 6.909 -11.088 11.363 1.00 56.53 175 LYS A C 1
ATOM 1423 O O . LYS A 1 175 ? 6.789 -11.930 10.481 1.00 56.53 175 LYS A O 1
ATOM 1428 N N . VAL A 1 176 ? 7.179 -9.811 11.116 1.00 55.06 176 VAL A N 1
ATOM 1429 C CA . VAL A 1 176 ? 7.686 -9.354 9.824 1.00 55.06 176 VAL A CA 1
ATOM 1430 C C . VAL A 1 176 ? 9.114 -9.863 9.742 1.00 55.06 176 VAL A C 1
ATOM 1432 O O . VAL A 1 176 ? 9.903 -9.618 10.659 1.00 55.06 176 VAL A O 1
ATOM 1435 N N . ALA A 1 177 ? 9.458 -10.595 8.685 1.00 55.12 177 ALA A N 1
ATOM 1436 C CA . ALA A 1 177 ? 10.853 -10.930 8.460 1.00 55.12 177 ALA A CA 1
ATOM 1437 C C . ALA A 1 177 ? 11.654 -9.623 8.363 1.00 55.12 177 ALA A C 1
ATOM 1439 O O . ALA A 1 177 ? 11.314 -8.730 7.586 1.00 55.12 177 ALA A O 1
ATOM 1440 N N . THR A 1 178 ? 12.699 -9.485 9.177 1.00 47.91 178 THR A N 1
ATOM 1441 C CA . THR A 1 178 ? 13.604 -8.343 9.077 1.00 47.91 178 THR A CA 1
ATOM 1442 C C . THR A 1 178 ? 14.373 -8.438 7.768 1.00 47.91 178 THR A C 1
ATOM 1444 O O . THR A 1 178 ? 15.000 -9.458 7.474 1.00 47.91 178 THR A O 1
ATOM 1447 N N . LEU A 1 179 ? 14.318 -7.358 6.998 1.00 45.75 179 LEU A N 1
ATOM 1448 C CA . LEU A 1 179 ? 15.169 -7.098 5.847 1.00 45.75 179 LEU A CA 1
ATOM 1449 C C . LEU A 1 179 ? 16.657 -7.319 6.210 1.00 45.75 179 LEU A C 1
ATOM 1451 O O . LEU A 1 179 ? 17.098 -6.793 7.236 1.00 45.75 179 LEU A O 1
ATOM 1455 N N . PRO A 1 180 ? 17.478 -7.998 5.383 1.00 48.12 180 PRO A N 1
ATOM 1456 C CA . PRO A 1 180 ? 18.861 -7.547 5.234 1.00 48.12 180 PRO A CA 1
ATOM 1457 C C . PRO A 1 180 ? 18.834 -6.066 4.803 1.00 48.12 180 PRO A C 1
ATOM 1459 O O . PRO A 1 180 ? 17.882 -5.672 4.130 1.00 48.12 180 PRO A O 1
ATOM 1462 N N . PRO A 1 181 ? 19.814 -5.230 5.187 1.00 48.97 181 PRO A N 1
ATOM 1463 C CA . PRO A 1 181 ? 19.789 -3.787 4.930 1.00 48.97 181 PRO A CA 1
ATOM 1464 C C . PRO A 1 181 ? 19.373 -3.470 3.490 1.00 48.97 181 PRO A C 1
ATOM 1466 O O . PRO A 1 181 ? 19.813 -4.164 2.570 1.00 48.97 181 PRO A O 1
ATOM 1469 N N . SER A 1 182 ? 18.513 -2.449 3.330 1.00 42.78 182 SER A N 1
ATOM 1470 C CA . SER A 1 182 ? 18.002 -1.958 2.042 1.00 42.78 182 SER A CA 1
ATOM 1471 C C . SER A 1 182 ? 19.116 -2.010 0.993 1.00 42.78 182 SER A C 1
ATOM 1473 O O . SER A 1 182 ? 20.086 -1.255 1.099 1.00 42.78 182 SER A O 1
ATOM 1475 N N . PRO A 1 183 ? 19.050 -2.936 0.022 1.00 44.66 183 PRO A N 1
ATOM 1476 C CA . PRO A 1 183 ? 20.102 -3.022 -0.966 1.00 44.66 183 PRO A CA 1
ATOM 1477 C C . PRO A 1 183 ? 19.987 -1.792 -1.861 1.00 44.66 183 PRO A C 1
ATOM 1479 O O . PRO A 1 183 ? 18.879 -1.445 -2.265 1.00 44.66 183 PRO A O 1
ATOM 1482 N N . ASP A 1 184 ? 21.115 -1.180 -2.207 1.00 47.09 184 ASP A N 1
ATOM 1483 C CA . ASP A 1 184 ? 21.183 -0.028 -3.108 1.00 47.09 184 ASP A CA 1
ATOM 1484 C C . ASP A 1 184 ? 20.321 -0.289 -4.363 1.00 47.09 184 ASP A C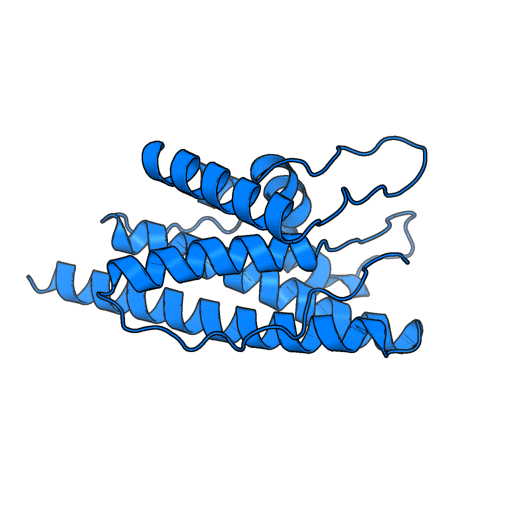 1
ATOM 1486 O O . ASP A 1 184 ? 20.441 -1.334 -5.016 1.00 47.09 184 ASP A O 1
ATOM 1490 N N . TYR A 1 185 ? 19.327 0.568 -4.610 1.00 43.72 185 TYR A N 1
ATOM 1491 C CA . TYR A 1 185 ? 18.360 0.440 -5.714 1.00 43.72 185 TYR A CA 1
ATOM 1492 C C . TYR A 1 185 ? 18.793 1.242 -6.948 1.00 43.72 185 TYR A C 1
ATOM 1494 O O . TYR A 1 185 ? 17.973 1.515 -7.820 1.00 43.72 185 TYR A O 1
ATOM 1502 N N . SER A 1 186 ? 20.073 1.607 -7.020 1.00 41.03 186 SER A N 1
ATOM 1503 C CA . SER A 1 186 ? 20.694 2.176 -8.213 1.00 41.03 186 SER A CA 1
ATOM 1504 C C . SER A 1 186 ? 20.681 1.128 -9.340 1.00 41.03 186 SER A C 1
ATOM 1506 O O . SER A 1 186 ? 21.475 0.187 -9.312 1.00 41.03 186 SER A O 1
ATOM 1508 N N . ILE A 1 187 ? 19.732 1.244 -10.276 1.00 38.69 187 ILE A N 1
ATOM 1509 C CA . ILE A 1 187 ? 19.755 0.571 -11.590 1.00 38.69 187 ILE A CA 1
ATOM 1510 C C . ILE A 1 187 ? 20.431 1.517 -12.575 1.00 38.69 187 ILE A C 1
ATOM 1512 O O . ILE A 1 187 ? 20.069 2.715 -12.542 1.00 38.69 187 ILE A O 1
#

Organism: NCBI:txid1411122

Sequence (187 aa):
MKQEKQKMNSAHMLAANANEFHQVGYGLAARIKSALVTKGFEVMVPAAVNFSLASELYLKAVHTMTGRPAAEIHKLWELFRTLPEFLRIQFENKYKEAIDANQIKPLEILPNGNAQIDNIETLLLKHNDSFVQWRYVHEIKKTNHTYSFDFPRMHIFCQVLNEHTCSLMGNRQFKVATLPPSPDYSI